Protein 5J6O (pdb70)

InterPro domains:
  IPR006162 Phosphopantetheine attachment site [PS00012] (38-53)
  IPR006162 Phosphopantetheine attachment site [PS00012] (125-140)
  IPR006162 Phosphopantetheine attachment site [PS00012] (1226-1241)
  IPR009081 Phosphopantetheine binding ACP domain [PF00550] (15-79)
  IPR009081 Phosphopantetheine binding ACP domain [PF00550] (101-166)
  IPR009081 Phosphopantetheine binding ACP domain [PF00550] (1203-1267)
  IPR009081 Phosphopantetheine binding ACP domain [PS50075] (9-83)
  IPR009081 Phosphopantetheine binding ACP domain [PS50075] (93-170)
  IPR009081 Phosphopantetheine binding ACP domain [PS50075] (1193-1271)
  IPR013217 Methyltransferase type 12 [PF08242] (966-1069)
  IPR013968 Polyketide synthase-like, ketoreductase domain [PF08659] (2461-2639)
  IPR014030 Beta-ketoacyl synthase-like, N-terminal domain [PF00109] (193-426)
  IPR014030 Beta-ketoacyl synthase-like, N-terminal domain [PF00109] (1324-1562)
  IPR014031 Beta-ketoacyl synthase, C-terminal domain [PF02801] (434-551)
  IPR014031 Beta-ketoacyl synthase, C-terminal domain [PF02801] (1570-1688)
  IPR016039 Thiolase-like [G3DSA:3.40.47.10] (194-775)
  IPR016039 Thiolase-like [G3DSA:3.40.47.10] (1325-1907)
  IPR016039 Thiolase-like [SSF53901] (191-543)
  IPR016039 Thiolase-like [SSF53901] (1321-1680)
  IPR018201 Beta-ketoacyl synthase, active site [PS00606] (339-355)

Solvent-accessible surface area: 13434 Å² total; per-residue (Å²): 93,16,31,1,1,56,108,80,37,47,85,227,105,44,62,58,3,0,2,43,0,67,24,160,34,39,2,0,55,25,8,44,2,125,59,93,39,8,4,1,9,1,1,4,0,0,1,2,30,1,0,8,93,91,38,61,65,169,114,129,176,70,67,95,7,16,32,0,50,93,0,77,29,57,129,65,4,67,10,41,139,90,91,27,99,0,14,3,2,10,83,126,54,176,122,42,43,15,31,8,69,0,20,8,76,48,128,75,67,101,109,95,99,45,34,17,0,70,8,37,2,41,60,35,88,130,79,156,82,97,110,26,87,24,96,69,18,66,114,102,0,79,125,105,89,39,59,34,112,99,13,7,110,104,7,54,88,39,89,8,52,28,23,68,0,0,92,1,6,41,104,0,46,22,5,99,56,24,20,1,0,68,1,70,39,14,159,76,9,78,58,35,38,129,103,5,39,1,0,0,0,0,1,10,0,0,13,4,0,4,23,35,75,128,176,18,37,34,29,74,27,0,71,41,0,30,10,23,111,70,0,31,52,0,38,28,0,21,1,58,86,7,147,27,114,74,70,32,130,119,57,9,41,8,19,0,1,3,1,22,92,122,0,16,4,0,1,100,2,96,3,2,12,11,94,25,37,148

B-factor: mean 145.64, std 39.0, range [63.01, 285.49]

Organism: Brevibacillus brevis (strain 47 / JCM 6285 / NBRC 100599) (NCBI:txid358681)

Foldseek 3Di:
DFQAFDAWDDDPVWGKTKDKDQQPDQQQPFWADPNFRWHAPLSVVQCVVVSVVVVDDDDDDDAAKKKWFKKFFDDIDTHDNDIFMKMKTWDADPVGKIKIWIWGADPVGRVDIGTGMITIMHTDHDDDQDFDDPVVQVVQQVPDKDALVRLQVVVVVLPTGGHQQLSFWGIWTHGVQKIKTFGHGGPVCPPVQVSGQARCSQVVNLVSRQVVPPQDKGWGIFGMKIFAGRPRQWGMKMKGAAPPPDDDPAWGFIKMFIAHPRGGTGMITGGTIIGHDD

Radius of gyration: 18.25 Å; Cα contacts (8 Å, |Δi|>4): 638; chains: 1; bounding box: 42×48×56 Å

Sequence (278 aa):
IHPMLHQNTSTFSEQRFSSTFTGEEFFLADHVVKGQRVLPGVAYLEMARSAMEHAVGEDVHGNTSMKLQNVIWARPIVVGDQPVRVHTGLVLEEDGEVSYQIYSEAEGSDAEIVVHSQGNAVLTPRSELHMLDLPVLQEQCSEQVISSEEFYEFFSAIQIDYGSGHKGIDKVYVGPGQVLAKLILPLSVTGSVDQFVLHPSLMDSALQASVELTKPVMPFALEEMEIIRPCTSEMWAYVRYSDGSQAGNKVEKYDIDLCDDIGTICVRMKGFTSRVLE

Secondary structure (DSSP, 8-state):
-BTTB-EE---SS-EEEEEEE-S-SSTTTSEEETTEEB--TTHHHHHHHHHHHHTS---SS----EEEEEEEE----B--SS-EEEEEEEEE-TTS-EEEEEEEE-SS-TT-EEEEEEEEEEE-------B--HHHHHHHS-SEEE-HHHHHHHHHHHSEEE-GGG--EEEEEEETTEEEEEE---GGGSSTTTT-SB-HHHHHHHHHHHGGG---EEEEEEEEEEE-S-BTS--EEEEEE-TT----SS-EEEEEEEE-SS-BEEEEEESEEEEE--

Nearest PDB structures (foldseek):
  5j6o-assembly1_A-2  TM=1.004E+00  e=8.095E-56  Brevibacillus brevis NBRC 100599
  7zmf-assembly1_A  TM=9.431E-01  e=2.428E-30  Brevibacillus brevis NBRC 100599
  7zsk-assembly1_C  TM=9.457E-01  e=2.554E-29  Brevibacillus brevis NBRC 100599
  3kg6-assembly4_B  TM=9.037E-01  e=1.634E-23  Lyngbya majuscula
  5tz5-assembly1_A  TM=8.866E-01  e=1.629E-22  Moorena producens 3L

Structure (mmCIF, N/CA/C/O backbone):
data_5J6O
#
_entry.id   5J6O
#
_cell.length_a   63.500
_cell.length_b   63.500
_cell.length_c   145.220
_cell.angle_alpha   90.00
_cell.angle_beta   90.00
_cell.angle_gamma   90.00
#
_symmetry.space_group_name_H-M   'P 41 2 2'
#
loop_
_entity.id
_entity.type
_entity.pdbx_description
1 polymer 'Putative polyketide synthase'
2 non-polymer 'MAGNESIUM ION'
3 water water
#
loop_
_atom_site.group_PDB
_atom_site.id
_atom_site.type_symbol
_atom_site.label_atom_id
_atom_site.label_alt_id
_atom_site.label_comp_id
_atom_site.label_asym_id
_atom_site.label_entity_id
_atom_site.label_seq_id
_atom_site.pdbx_PDB_ins_code
_atom_site.Cartn_x
_atom_site.Cartn_y
_atom_site.Cartn_z
_atom_site.occupancy
_atom_site.B_iso_or_equiv
_atom_site.auth_seq_id
_atom_site.auth_comp_id
_atom_site.auth_asym_id
_atom_site.auth_atom_id
_atom_site.pdbx_PDB_model_num
ATOM 1 N N . ILE A 1 11 ? 9.745 33.799 42.497 1.00 97.10 1930 ILE A N 1
ATOM 2 C CA . ILE A 1 11 ? 10.713 33.142 43.369 1.00 101.58 1930 ILE A CA 1
ATOM 3 C C . ILE A 1 11 ? 10.503 33.658 44.781 1.00 90.94 1930 ILE A C 1
ATOM 4 O O . ILE A 1 11 ? 10.457 32.897 45.752 1.00 91.34 1930 ILE A O 1
ATOM 19 N N . HIS A 1 12 ? 10.374 34.976 44.862 1.00 85.97 1931 HIS A N 1
ATOM 20 C CA . HIS A 1 12 ? 10.362 35.699 46.121 1.00 84.49 1931 HIS A CA 1
ATOM 21 C C . HIS A 1 12 ? 9.712 37.050 45.868 1.00 95.98 1931 HIS A C 1
ATOM 22 O O . HIS A 1 12 ? 9.941 37.650 44.811 1.00 90.64 1931 HIS A O 1
ATOM 36 N N . PRO A 1 13 ? 8.893 37.549 46.802 1.00 99.79 1932 PRO A N 1
ATOM 37 C CA . PRO A 1 13 ? 8.097 38.758 46.517 1.00 100.98 1932 PRO A CA 1
ATOM 38 C C . PRO A 1 13 ? 8.909 39.964 46.043 1.00 103.07 1932 PRO A C 1
ATOM 39 O O . PRO A 1 13 ? 8.318 40.904 45.495 1.00 109.71 1932 PRO A O 1
ATOM 50 N N . MET A 1 14 ? 10.230 39.964 46.224 1.00 95.91 1933 MET A N 1
ATOM 51 C CA . MET A 1 14 ? 11.108 41.028 45.741 1.00 116.51 1933 MET A CA 1
ATOM 52 C C . MET A 1 14 ? 12.150 40.472 44.777 1.00 110.40 1933 MET A C 1
ATOM 53 O O . MET A 1 14 ? 13.012 41.221 44.294 1.00 112.88 1933 MET A O 1
ATOM 67 N N . LEU A 1 15 ? 12.105 39.167 44.521 1.00 97.28 1934 LEU A N 1
ATOM 68 C CA . LEU A 1 15 ? 13.051 38.482 43.645 1.00 106.84 1934 LEU A CA 1
ATOM 69 C C . LEU A 1 15 ? 12.191 37.531 42.824 1.00 102.61 1934 LEU A C 1
ATOM 70 O O . LEU A 1 15 ? 11.824 36.453 43.298 1.00 92.48 1934 LEU A O 1
ATOM 86 N N . HIS A 1 16 ? 11.854 37.954 41.608 1.00 105.44 1935 HIS A N 1
ATOM 87 C CA . HIS A 1 16 ? 10.796 37.341 40.818 1.00 107.62 1935 HIS A CA 1
ATOM 88 C C . HIS A 1 16 ? 11.298 36.196 39.951 1.00 105.97 1935 HIS A C 1
ATOM 89 O O . HIS A 1 16 ? 10.710 35.112 39.979 1.00 101.41 1935 HIS A O 1
ATOM 103 N N . GLN A 1 17 ? 12.373 36.404 39.188 1.00 112.44 1936 GLN A N 1
ATOM 104 C CA . GLN A 1 17 ? 12.963 35.330 38.402 1.00 105.20 1936 GLN A CA 1
ATOM 105 C C . GLN A 1 17 ? 14.477 35.485 38.270 1.00 91.07 1936 GLN A C 1
ATOM 106 O O . GLN A 1 17 ? 15.076 36.504 38.634 1.00 87.85 1936 GLN A O 1
ATOM 120 N N . ASN A 1 18 ? 15.076 34.435 37.710 1.00 80.67 1937 ASN A N 1
ATOM 121 C CA . ASN A 1 18 ? 16.520 34.272 37.593 1.00 70.31 1937 ASN A CA 1
ATOM 122 C C . ASN A 1 18 ? 16.922 34.498 36.136 1.00 97.88 1937 ASN A C 1
ATOM 123 O O . ASN A 1 18 ? 16.518 33.741 35.245 1.00 106.86 1937 ASN A O 1
ATOM 134 N N . THR A 1 19 ? 17.706 35.543 35.889 1.00 91.83 1938 THR A N 1
ATOM 135 C CA . THR A 1 19 ? 18.057 35.933 34.528 1.00 81.40 1938 THR A CA 1
ATOM 136 C C . THR A 1 19 ? 19.571 35.913 34.382 1.00 80.38 1938 THR A C 1
ATOM 137 O O . THR A 1 19 ? 20.197 36.912 34.012 1.00 75.37 1938 THR A O 1
ATOM 148 N N . SER A 1 20 ? 20.145 34.758 34.678 1.00 74.43 1939 SER A N 1
ATOM 149 C CA . SER A 1 20 ? 21.579 34.560 34.782 1.00 82.12 1939 SER A CA 1
ATOM 150 C C . SER A 1 20 ? 22.126 34.061 33.456 1.00 77.60 1939 SER A C 1
ATOM 151 O O . SER A 1 20 ? 21.536 33.189 32.815 1.00 86.98 1939 SER A O 1
ATOM 159 N N . THR A 1 21 ? 23.262 34.617 33.066 1.00 75.71 1940 THR A N 1
ATOM 160 C CA . THR A 1 21 ? 23.979 34.267 31.853 1.00 78.98 1940 THR A CA 1
ATOM 161 C C . THR A 1 21 ? 25.426 33.962 32.219 1.00 70.89 1940 THR A C 1
ATOM 162 O O . THR A 1 21 ? 25.794 33.984 33.390 1.00 91.28 1940 THR A O 1
ATOM 173 N N . PHE A 1 22 ? 26.261 33.674 31.212 1.00 90.82 1941 PHE A N 1
ATOM 174 C CA . PHE A 1 22 ? 27.659 33.338 31.485 1.00 95.99 1941 PHE A CA 1
ATOM 175 C C . PHE A 1 22 ? 28.444 34.527 32.020 1.00 94.41 1941 PHE A C 1
ATOM 176 O O . PHE A 1 22 ? 29.503 34.341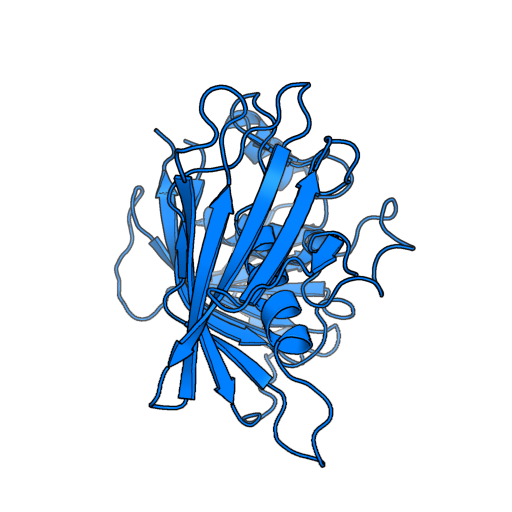 32.636 1.00 117.30 1941 PHE A O 1
ATOM 193 N N . SER A 1 23 ? 27.961 35.741 31.780 1.00 85.00 1942 SER A N 1
ATOM 194 C CA . SER A 1 23 ? 28.643 36.935 32.249 1.00 118.85 1942 SER A CA 1
ATOM 195 C C . SER A 1 23 ? 28.269 37.281 33.677 1.00 120.38 1942 SER A C 1
ATOM 196 O O . SER A 1 23 ? 29.070 37.900 34.388 1.00 119.86 1942 SER A O 1
ATOM 204 N N . GLU A 1 24 ? 27.074 36.897 34.122 1.00 113.55 1943 GLU A N 1
ATOM 205 C CA . GLU A 1 24 ? 26.620 37.343 35.427 1.00 108.04 1943 GLU A CA 1
ATOM 206 C C . GLU A 1 24 ? 25.582 36.401 36.017 1.00 94.53 1943 GLU A C 1
ATOM 207 O O . GLU A 1 24 ? 24.740 35.855 35.299 1.00 90.33 1943 GLU A O 1
ATOM 219 N N . GLN A 1 25 ? 25.667 36.226 37.335 1.00 100.62 1944 GLN A N 1
ATOM 220 C CA . GLN A 1 25 ? 24.568 35.708 38.139 1.00 88.79 1944 GLN A CA 1
ATOM 221 C C . GLN A 1 25 ? 23.562 36.827 38.381 1.00 77.01 1944 GLN A C 1
ATOM 222 O O . GLN A 1 25 ? 23.902 37.842 38.995 1.00 72.54 1944 GLN A O 1
ATOM 236 N N . ARG A 1 26 ? 22.328 36.643 37.908 1.00 78.90 1945 ARG A N 1
ATOM 237 C CA . ARG A 1 26 ? 21.307 37.691 37.944 1.00 66.63 1945 ARG A CA 1
ATOM 238 C C . ARG A 1 26 ? 19.964 37.193 38.435 1.00 71.98 1945 ARG A C 1
ATOM 239 O O . ARG A 1 26 ? 19.577 36.043 38.231 1.00 79.01 1945 ARG A O 1
ATOM 260 N N . PHE A 1 27 ? 19.264 38.113 39.084 1.00 84.25 1946 PHE A N 1
ATOM 261 C CA . PHE A 1 27 ? 17.892 37.936 39.535 1.00 86.66 1946 PHE A CA 1
ATOM 262 C C . PHE A 1 27 ? 17.151 39.219 39.187 1.00 86.13 1946 PHE A C 1
ATOM 263 O O . PHE A 1 27 ? 17.463 40.287 39.721 1.00 93.10 1946 PHE A O 1
ATOM 280 N N . SER A 1 28 ? 16.190 39.125 38.285 1.00 87.86 1947 SER A N 1
ATOM 281 C CA . SER A 1 28 ? 15.448 40.286 37.830 1.00 76.23 1947 SER A CA 1
ATOM 282 C C . SER A 1 28 ? 14.101 40.336 38.531 1.00 80.90 1947 SER A C 1
ATOM 283 O O . SER A 1 28 ? 13.510 39.302 38.840 1.00 79.99 1947 SER A O 1
ATOM 291 N N . SER A 1 29 ? 13.629 41.549 38.795 1.00 111.90 1948 SER A N 1
ATOM 292 C CA . SER A 1 29 ? 12.362 41.750 39.482 1.00 109.16 1948 SER A CA 1
ATOM 293 C C . SER A 1 29 ? 11.680 42.960 38.882 1.00 101.84 1948 SER A C 1
ATOM 294 O O . SER A 1 29 ? 12.339 43.928 38.500 1.00 95.25 1948 SER A O 1
ATOM 302 N N . THR A 1 30 ? 10.360 42.897 38.810 1.00 114.80 1949 THR A N 1
ATOM 303 C CA . THR A 1 30 ? 9.565 43.966 38.235 1.00 113.85 1949 THR A CA 1
ATOM 304 C C . THR A 1 30 ? 8.551 44.387 39.281 1.00 107.54 1949 THR A C 1
ATOM 305 O O . THR A 1 30 ? 7.792 43.548 39.776 1.00 113.14 1949 THR A O 1
ATOM 316 N N . PHE A 1 31 ? 8.543 45.667 39.637 1.00 114.25 1950 PHE A N 1
ATOM 317 C CA . PHE A 1 31 ? 7.614 46.162 40.647 1.00 124.08 1950 PHE A CA 1
ATOM 318 C C . PHE A 1 31 ? 6.670 47.157 39.997 1.00 136.03 1950 PHE A C 1
ATOM 319 O O . PHE A 1 31 ? 7.060 48.290 39.692 1.00 130.94 1950 PHE A O 1
ATOM 336 N N . THR A 1 32 ? 5.427 46.728 39.793 1.00 156.23 1951 THR A N 1
ATOM 337 C CA . THR A 1 32 ? 4.415 47.604 39.216 1.00 147.49 1951 THR A CA 1
ATOM 338 C C . THR A 1 32 ? 4.070 48.738 40.167 1.00 127.42 1951 THR A C 1
ATOM 339 O O . THR A 1 32 ? 4.028 49.910 39.773 1.00 128.47 1951 THR A O 1
ATOM 350 N N . GLY A 1 33 ? 3.823 48.401 41.427 1.00 149.97 1952 GLY A N 1
ATOM 351 C CA . GLY A 1 33 ? 3.350 49.345 42.413 1.00 147.19 1952 GLY A CA 1
ATOM 352 C C . GLY A 1 33 ? 2.255 48.714 43.245 1.00 140.49 1952 GLY A C 1
ATOM 353 O O . GLY A 1 33 ? 1.851 49.275 44.266 1.00 125.38 1952 GLY A O 1
ATOM 357 N N . GLU A 1 34 ? 1.773 47.533 42.836 1.00 149.33 1953 GLU A N 1
ATOM 358 C CA . GLU A 1 34 ? 0.721 46.886 43.606 1.00 157.61 1953 GLU A CA 1
ATOM 359 C C . GLU A 1 34 ? 1.244 46.268 44.890 1.00 144.96 1953 GLU A C 1
ATOM 360 O O . GLU A 1 34 ? 0.442 45.969 45.779 1.00 125.05 1953 GLU A O 1
ATOM 372 N N . GLU A 1 35 ? 2.552 46.046 44.992 1.00 158.08 1954 GLU A N 1
ATOM 373 C CA . GLU A 1 35 ? 3.122 45.390 46.160 1.00 151.06 1954 GLU A CA 1
ATOM 374 C C . GLU A 1 35 ? 2.811 46.193 47.427 1.00 132.30 1954 GLU A C 1
ATOM 375 O O . GLU A 1 35 ? 2.646 47.418 47.374 1.00 133.07 1954 GLU A O 1
ATOM 387 N N . PHE A 1 36 ? 2.735 45.510 48.591 1.00 117.76 1955 PHE A N 1
ATOM 388 C CA . PHE A 1 36 ? 2.463 46.282 49.809 1.00 109.26 1955 PHE A CA 1
ATOM 389 C C . PHE A 1 36 ? 3.617 47.209 50.163 1.00 112.12 1955 PHE A C 1
ATOM 390 O O . PHE A 1 36 ? 3.395 48.367 50.530 1.00 116.16 1955 PHE A O 1
ATOM 407 N N . PHE A 1 37 ? 4.847 46.695 50.147 1.00 116.20 1956 PHE A N 1
ATOM 408 C CA . PHE A 1 37 ? 6.000 47.538 50.436 1.00 111.08 1956 PHE A CA 1
ATOM 409 C C . PHE A 1 37 ? 6.118 48.671 49.435 1.00 122.58 1956 PHE A C 1
ATOM 410 O O . PHE A 1 37 ? 6.795 49.666 49.717 1.00 133.03 1956 PHE A O 1
ATOM 427 N N . LEU A 1 38 ? 5.449 48.553 48.285 1.00 138.40 1957 LEU A N 1
ATOM 428 C CA . LEU A 1 38 ? 5.297 49.659 47.351 1.00 151.02 1957 LEU A CA 1
ATOM 429 C C . LEU A 1 38 ? 3.841 50.097 47.238 1.00 146.82 1957 LEU A C 1
ATOM 430 O O . LEU A 1 38 ? 3.249 50.057 46.158 1.00 145.57 1957 LEU A O 1
ATOM 446 N N . ALA A 1 39 ? 3.261 50.500 48.364 1.00 156.14 1958 ALA A N 1
ATOM 447 C CA . ALA A 1 39 ? 1.930 51.101 48.408 1.00 155.76 1958 ALA A CA 1
ATOM 448 C C . ALA A 1 39 ? 1.620 51.629 49.807 1.00 156.91 1958 ALA A C 1
ATOM 449 O O . ALA A 1 39 ? 0.512 52.109 50.075 1.00 163.20 1958 ALA A O 1
ATOM 456 N N . ASP A 1 40 ? 2.605 51.560 50.703 1.00 147.46 1959 ASP A N 1
ATOM 457 C CA . ASP A 1 40 ? 2.413 51.923 52.099 1.00 126.97 1959 ASP A CA 1
ATOM 458 C C . ASP A 1 40 ? 3.674 52.570 52.668 1.00 128.05 1959 ASP A C 1
ATOM 459 O O . ASP A 1 40 ? 3.852 52.601 53.892 1.00 132.28 1959 ASP A O 1
ATOM 468 N N . HIS A 1 41 ? 4.564 53.067 51.795 1.00 128.21 1960 HIS A N 1
ATOM 469 C CA . HIS A 1 41 ? 5.830 53.689 52.165 1.00 129.98 1960 HIS A CA 1
ATOM 470 C C . HIS A 1 41 ? 6.102 54.846 51.196 1.00 131.09 1960 HIS A C 1
ATOM 471 O O . HIS A 1 41 ? 6.957 54.782 50.318 1.00 138.78 1960 HIS A O 1
ATOM 485 N N . VAL A 1 42 ? 5.336 55.939 51.368 1.00 141.92 1961 VAL A N 1
ATOM 486 C CA . VAL A 1 42 ? 5.390 57.107 50.492 1.00 136.64 1961 VAL A CA 1
ATOM 487 C C . VAL A 1 42 ? 6.458 58.058 51.009 1.00 134.59 1961 VAL A C 1
ATOM 488 O O . VAL A 1 42 ? 6.549 58.317 52.214 1.00 145.66 1961 VAL A O 1
ATOM 501 N N . VAL A 1 43 ? 7.265 58.589 50.094 1.00 127.25 1962 VAL A N 1
ATOM 502 C CA . VAL A 1 43 ? 8.401 59.444 50.423 1.00 149.30 1962 VAL A CA 1
ATOM 503 C C . VAL A 1 43 ? 8.384 60.640 49.484 1.00 142.70 1962 VAL A C 1
ATOM 504 O O . VAL A 1 43 ? 8.425 60.475 48.258 1.00 150.54 1962 VAL A O 1
ATOM 517 N N . LYS A 1 44 ? 8.332 61.841 50.061 1.00 147.05 1963 LYS A N 1
ATOM 518 C CA . LYS A 1 44 ? 8.402 63.091 49.305 1.00 153.01 1963 LYS A CA 1
ATOM 519 C C . LYS A 1 44 ? 7.341 63.117 48.208 1.00 145.59 1963 LYS A C 1
ATOM 520 O O . LYS A 1 44 ? 7.526 63.743 47.159 1.00 151.01 1963 LYS A O 1
ATOM 539 N N . GLY A 1 45 ? 6.233 62.412 48.436 1.00 151.36 1964 GLY A N 1
ATOM 540 C CA . GLY A 1 45 ? 5.163 62.343 47.462 1.00 145.79 1964 GLY A CA 1
ATOM 541 C C . GLY A 1 45 ? 5.370 61.254 46.430 1.00 146.57 1964 GLY A C 1
ATOM 542 O O . GLY A 1 45 ? 4.400 60.698 45.905 1.00 147.00 1964 GLY A O 1
ATOM 546 N N . GLN A 1 46 ? 6.624 60.941 46.123 1.00 148.44 1965 GLN A N 1
ATOM 547 C CA . GLN A 1 46 ? 6.919 59.913 45.139 1.00 152.17 1965 GLN A CA 1
ATOM 548 C C . GLN A 1 46 ? 6.827 58.519 45.742 1.00 146.79 1965 GLN A C 1
ATOM 549 O O . GLN A 1 46 ? 6.964 58.313 46.952 1.00 152.06 1965 GLN A O 1
ATOM 563 N N . ARG A 1 47 ? 6.607 57.553 44.858 1.00 149.59 1966 ARG A N 1
ATOM 564 C CA . ARG A 1 47 ? 6.451 56.158 45.236 1.00 148.32 1966 ARG A CA 1
ATOM 565 C C . ARG A 1 47 ? 7.834 55.504 45.293 1.00 147.87 1966 ARG A C 1
ATOM 566 O O . ARG A 1 47 ? 8.438 55.225 44.251 1.00 150.33 1966 ARG A O 1
ATOM 587 N N . VAL A 1 48 ? 8.331 55.235 46.506 1.00 145.61 1967 VAL A N 1
ATOM 588 C CA . VAL A 1 48 ? 9.720 54.832 46.723 1.00 134.52 1967 VAL A CA 1
ATOM 589 C C . VAL A 1 48 ? 9.776 53.501 47.462 1.00 130.25 1967 VAL A C 1
ATOM 590 O O . VAL A 1 48 ? 8.972 53.241 48.364 1.00 131.08 1967 VAL A O 1
ATOM 603 N N . LEU A 1 49 ? 10.760 52.675 47.092 1.00 112.46 1968 LEU A N 1
ATOM 604 C CA . LEU A 1 49 ? 11.053 51.394 47.715 1.00 107.84 1968 LEU A CA 1
ATOM 605 C C . LEU A 1 49 ? 11.969 51.606 48.923 1.00 110.62 1968 LEU A C 1
ATOM 606 O O . LEU A 1 49 ? 12.894 52.422 48.857 1.00 95.18 1968 LEU A O 1
ATOM 622 N N . PRO A 1 50 ? 11.741 50.880 50.025 1.00 106.63 1969 PRO A N 1
ATOM 623 C CA . PRO A 1 50 ? 12.513 51.117 51.252 1.00 95.70 1969 PRO A CA 1
ATOM 624 C C . PRO A 1 50 ? 13.892 50.470 51.239 1.00 98.26 1969 PRO A C 1
ATOM 625 O O . PRO A 1 50 ? 14.094 49.355 50.750 1.00 101.00 1969 PRO A O 1
ATOM 636 N N . GLY A 1 51 ? 14.852 51.184 51.828 1.00 102.96 1970 GLY A N 1
ATOM 637 C CA . GLY A 1 51 ? 16.231 50.730 51.914 1.00 96.55 1970 GLY A CA 1
ATOM 638 C C . GLY A 1 51 ? 16.348 49.334 52.481 1.00 83.42 1970 GLY A C 1
ATOM 639 O O . GLY A 1 51 ? 17.314 48.614 52.216 1.00 83.66 1970 GLY A O 1
ATOM 643 N N . VAL A 1 52 ? 15.359 48.954 53.282 1.00 81.94 1971 VAL A N 1
ATOM 644 C CA . VAL A 1 52 ? 15.383 47.636 53.888 1.00 99.70 1971 VAL A CA 1
ATOM 645 C C . VAL A 1 52 ? 15.068 46.569 52.861 1.00 79.59 1971 VAL A C 1
ATOM 646 O O . VAL A 1 52 ? 15.543 45.433 52.972 1.00 77.61 1971 VAL A O 1
ATOM 659 N N . ALA A 1 53 ? 14.256 46.905 51.861 1.00 77.00 1972 ALA A N 1
ATOM 660 C CA . ALA A 1 53 ? 13.901 45.924 50.843 1.00 90.66 1972 ALA A CA 1
ATOM 661 C C . ALA A 1 53 ? 15.131 45.478 50.061 1.00 82.06 1972 ALA A C 1
ATOM 662 O O . ALA A 1 53 ? 15.246 44.306 49.682 1.00 78.15 1972 ALA A O 1
ATOM 669 N N . TYR A 1 54 ? 16.065 46.405 49.821 1.00 82.52 1973 TYR A N 1
ATOM 670 C CA . TYR A 1 54 ? 17.323 46.071 49.159 1.00 78.55 1973 TYR A CA 1
ATOM 671 C C . TYR A 1 54 ? 18.095 44.985 49.892 1.00 81.54 1973 TYR A C 1
ATOM 672 O O . TYR A 1 54 ? 18.944 44.318 49.290 1.00 95.49 1973 TYR A O 1
ATOM 690 N N . LEU A 1 55 ? 17.861 44.819 51.187 1.00 80.25 1974 LEU A N 1
ATOM 691 C CA . LEU A 1 55 ? 18.647 43.846 51.929 1.00 86.86 1974 LEU A CA 1
ATOM 692 C C . LEU A 1 55 ? 18.097 42.445 51.743 1.00 77.94 1974 LEU A C 1
ATOM 693 O O . LEU A 1 55 ? 18.865 41.476 51.702 1.00 83.15 1974 LEU A O 1
ATOM 709 N N . GLU A 1 56 ? 16.774 42.331 51.609 1.00 76.80 1975 GLU A N 1
ATOM 710 C CA . GLU A 1 56 ? 16.138 41.028 51.477 1.00 85.60 1975 GLU A CA 1
ATOM 711 C C . GLU A 1 56 ? 16.293 40.478 50.059 1.00 88.09 1975 GLU A C 1
ATOM 712 O O . GLU A 1 56 ? 16.333 39.256 49.857 1.00 75.71 1975 GLU A O 1
ATOM 724 N N . MET A 1 57 ? 16.416 41.367 49.075 1.00 85.23 1976 MET A N 1
ATOM 725 C CA . MET A 1 57 ? 16.845 40.950 47.745 1.00 87.42 1976 MET A CA 1
ATOM 726 C C . MET A 1 57 ? 18.273 40.409 47.780 1.00 80.43 1976 MET A C 1
ATOM 727 O O . MET A 1 57 ? 18.533 39.274 47.364 1.00 79.72 1976 MET A O 1
ATOM 741 N N . ALA A 1 58 ? 19.215 41.201 48.301 1.00 77.28 1977 ALA A N 1
ATOM 742 C CA . ALA A 1 58 ? 20.583 40.706 48.439 1.00 84.78 1977 ALA A CA 1
ATOM 743 C C . ALA A 1 58 ? 20.625 39.410 49.244 1.00 81.50 1977 ALA A C 1
ATOM 744 O O . ALA A 1 58 ? 21.450 38.531 48.972 1.00 68.06 1977 ALA A O 1
ATOM 751 N N . ARG A 1 59 ? 19.728 39.260 50.218 1.00 82.26 1978 ARG A N 1
ATOM 752 C CA . ARG A 1 59 ? 19.697 38.033 51.004 1.00 78.10 1978 ARG A CA 1
ATOM 753 C C . ARG A 1 59 ? 19.204 36.867 50.149 1.00 81.59 1978 ARG A C 1
ATOM 754 O O . ARG A 1 59 ? 19.908 35.865 49.975 1.00 73.60 1978 ARG A O 1
ATOM 775 N N . SER A 1 60 ? 17.992 37.002 49.595 1.00 79.13 1979 SER A N 1
ATOM 776 C CA . SER A 1 60 ? 17.344 35.946 48.825 1.00 73.02 1979 SER A CA 1
ATOM 777 C C . SER A 1 60 ? 18.010 35.692 47.475 1.00 80.62 1979 SER A C 1
ATOM 778 O O . SER A 1 60 ? 17.835 34.606 46.908 1.00 98.54 1979 SER A O 1
ATOM 786 N N . ALA A 1 61 ? 18.768 36.659 46.951 1.00 77.26 1980 ALA A N 1
ATOM 787 C CA . ALA A 1 61 ? 19.664 36.383 45.834 1.00 63.01 1980 ALA A CA 1
ATOM 788 C C . ALA A 1 61 ? 20.682 35.334 46.247 1.00 74.85 1980 ALA A C 1
ATOM 789 O O . ALA A 1 61 ? 20.859 34.296 45.594 1.00 91.25 1980 ALA A O 1
ATOM 796 N N . MET A 1 62 ? 21.343 35.602 47.370 1.00 87.68 1981 MET A N 1
ATOM 797 C CA . MET A 1 62 ? 22.464 34.798 47.839 1.00 73.65 1981 MET A CA 1
ATOM 798 C C . MET A 1 62 ? 22.059 33.349 48.058 1.00 75.56 1981 MET A C 1
ATOM 799 O O . MET A 1 62 ? 22.716 32.428 47.562 1.00 80.72 1981 MET A O 1
ATOM 813 N N . GLU A 1 63 ? 20.985 33.124 48.813 1.00 77.53 1982 GLU A N 1
ATOM 814 C CA . GLU A 1 63 ? 20.505 31.771 49.063 1.00 101.73 1982 GLU A CA 1
ATOM 815 C C . GLU A 1 63 ? 20.300 31.011 47.761 1.00 83.94 1982 GLU A C 1
ATOM 816 O O . GLU A 1 63 ? 20.701 29.848 47.640 1.00 86.40 1982 GLU A O 1
ATOM 828 N N . HIS A 1 64 ? 19.708 31.666 46.758 1.00 91.48 1983 HIS A N 1
ATOM 829 C CA . HIS A 1 64 ? 19.443 30.992 45.495 1.00 97.92 1983 HIS A CA 1
ATOM 830 C C . HIS A 1 64 ? 20.672 30.894 44.608 1.00 88.02 1983 HIS A C 1
ATOM 831 O O . HIS A 1 64 ? 20.735 30.009 43.749 1.00 82.86 1983 HIS A O 1
ATOM 845 N N . ALA A 1 65 ? 21.633 31.791 44.772 1.00 77.72 1984 ALA A N 1
ATOM 846 C CA . ALA A 1 65 ? 22.897 31.687 44.066 1.00 78.75 1984 ALA A CA 1
ATOM 847 C C . ALA A 1 65 ? 23.786 30.582 44.630 1.00 87.24 1984 ALA A C 1
ATOM 848 O O . ALA A 1 65 ? 24.929 30.431 44.177 1.00 87.96 1984 ALA A O 1
ATOM 855 N N . VAL A 1 66 ? 23.271 29.797 45.582 1.00 92.17 1985 VAL A N 1
ATOM 856 C CA . VAL A 1 66 ? 23.971 28.659 46.169 1.00 90.31 1985 VAL A CA 1
ATOM 857 C C . VAL A 1 66 ? 23.029 27.457 46.097 1.00 100.37 1985 VAL A C 1
ATOM 858 O O . VAL A 1 66 ? 21.852 27.565 46.456 1.00 100.02 1985 VAL A O 1
ATOM 871 N N . GLY A 1 67 ? 23.540 26.320 45.621 1.00 116.21 1986 GLY A N 1
ATOM 872 C CA . GLY A 1 67 ? 22.698 25.182 45.248 1.00 169.52 1986 GLY A CA 1
ATOM 873 C C . GLY A 1 67 ? 22.537 24.089 46.292 1.00 193.03 1986 GLY A C 1
ATOM 874 O O . GLY A 1 67 ? 22.389 24.399 47.477 1.00 190.02 1986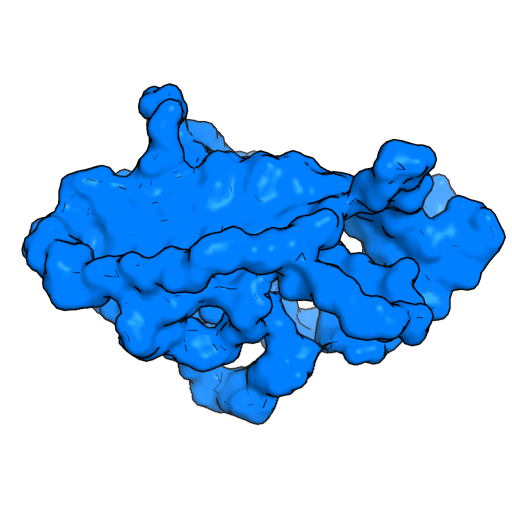 GLY A O 1
ATOM 878 N N . GLU A 1 68 ? 22.543 22.812 45.887 1.00 207.21 1987 GLU A N 1
ATOM 879 C CA . GLU A 1 68 ? 22.411 21.728 46.854 1.00 206.46 1987 GLU A CA 1
ATOM 880 C C . GLU A 1 68 ? 23.774 21.499 47.507 1.00 198.31 1987 GLU A C 1
ATOM 881 O O . GLU A 1 68 ? 24.791 21.387 46.813 1.00 189.93 1987 GLU A O 1
ATOM 893 N N . ASP A 1 69 ? 23.800 21.456 48.839 1.00 203.09 1988 ASP A N 1
ATOM 894 C CA . ASP A 1 69 ? 25.045 21.344 49.589 1.00 186.59 1988 ASP A CA 1
ATOM 895 C C . ASP A 1 69 ? 24.837 20.545 50.872 1.00 185.72 1988 ASP A C 1
ATOM 896 O O . ASP A 1 69 ? 23.772 20.605 51.491 1.00 189.80 1988 ASP A O 1
ATOM 905 N N . VAL A 1 70 ? 25.876 19.812 51.276 1.00 188.70 1989 VAL A N 1
ATOM 906 C CA . VAL A 1 70 ? 25.774 18.831 52.358 1.00 186.73 1989 VAL A CA 1
ATOM 907 C C . VAL A 1 70 ? 26.072 19.471 53.713 1.00 177.53 1989 VAL A C 1
ATOM 908 O O . VAL A 1 70 ? 27.224 19.796 54.023 1.00 182.58 1989 VAL A O 1
ATOM 921 N N . HIS A 1 71 ? 25.039 19.572 54.553 1.00 175.03 1990 HIS A N 1
ATOM 922 C CA . HIS A 1 71 ? 25.121 20.158 55.897 1.00 171.39 1990 HIS A CA 1
ATOM 923 C C . HIS A 1 71 ? 25.612 21.596 55.775 1.00 164.47 1990 HIS A C 1
ATOM 924 O O . HIS A 1 71 ? 25.004 22.384 55.029 1.00 163.73 1990 HIS A O 1
ATOM 938 N N . GLY A 1 72 ? 26.672 21.991 56.480 1.00 169.07 1991 GLY A N 1
ATOM 939 C CA . GLY A 1 72 ? 27.245 23.313 56.325 1.00 181.45 1991 GLY A CA 1
ATOM 940 C C . GLY A 1 72 ? 26.669 24.370 57.234 1.00 176.38 1991 GLY A C 1
ATOM 941 O O . GLY A 1 72 ? 25.743 24.154 58.017 1.00 177.45 1991 GLY A O 1
ATOM 945 N N . ASN A 1 73 ? 27.245 25.561 57.104 1.00 178.64 1992 ASN A N 1
ATOM 946 C CA . ASN A 1 73 ? 26.840 26.721 57.879 1.00 175.01 1992 ASN A CA 1
ATOM 947 C C . ASN A 1 73 ? 25.833 27.539 57.094 1.00 166.28 1992 ASN A C 1
ATOM 948 O O . ASN A 1 73 ? 25.998 27.759 55.891 1.00 168.60 1992 ASN A O 1
ATOM 959 N N . THR A 1 74 ? 24.780 27.967 57.778 1.00 172.57 1993 THR A N 1
ATOM 960 C CA . THR A 1 74 ? 23.883 28.984 57.250 1.00 171.80 1993 THR A CA 1
ATOM 961 C C . THR A 1 74 ? 23.735 30.065 58.303 1.00 158.75 1993 THR A C 1
ATOM 962 O O . THR A 1 74 ? 23.073 29.870 59.331 1.00 154.40 1993 THR A O 1
ATOM 973 N N . SER A 1 75 ? 24.384 31.188 58.040 1.00 137.61 1994 SER A N 1
ATOM 974 C CA . SER A 1 75 ? 24.092 32.432 58.731 1.00 101.00 1994 SER A CA 1
ATOM 975 C C . SER A 1 75 ? 24.706 33.498 57.843 1.00 104.59 1994 SER A C 1
ATOM 976 O O . SER A 1 75 ? 25.931 33.603 57.747 1.00 115.50 1994 SER A O 1
ATOM 984 N N . MET A 1 76 ? 23.858 34.241 57.157 1.00 95.70 1995 MET A N 1
ATOM 985 C CA . MET A 1 76 ? 24.307 35.126 56.106 1.00 84.80 1995 MET A CA 1
ATOM 986 C C . MET A 1 76 ? 24.582 36.497 56.695 1.00 84.35 1995 MET A C 1
ATOM 987 O O . MET A 1 76 ? 23.790 37.030 57.473 1.00 83.41 1995 MET A O 1
ATOM 1001 N N . LYS A 1 77 ? 25.718 37.054 56.317 1.00 79.15 1996 LYS A N 1
ATOM 1002 C CA . LYS A 1 77 ? 26.245 38.278 56.887 1.00 78.78 1996 LYS A CA 1
ATOM 1003 C C . LYS A 1 77 ? 26.443 39.255 55.737 1.00 83.57 1996 LYS A C 1
ATOM 1004 O O . LYS A 1 77 ? 27.221 38.979 54.817 1.00 94.23 1996 LYS A O 1
ATOM 1023 N N . LEU A 1 78 ? 25.712 40.370 55.762 1.00 74.36 1997 LEU A N 1
ATOM 1024 C CA . LEU A 1 78 ? 25.792 41.385 54.711 1.00 79.83 1997 LEU A CA 1
ATOM 1025 C C . LEU A 1 78 ? 26.630 42.550 55.215 1.00 76.48 1997 LEU A C 1
ATOM 1026 O O . LEU A 1 78 ? 26.228 43.267 56.135 1.00 87.13 1997 LEU A O 1
ATOM 1042 N N . GLN A 1 79 ? 27.770 42.749 54.585 1.00 76.30 1998 GLN A N 1
ATOM 1043 C CA . GLN A 1 79 ? 28.741 43.757 54.964 1.00 83.07 1998 GLN A CA 1
ATOM 1044 C C . GLN A 1 79 ? 28.882 44.869 53.936 1.00 93.77 1998 GLN A C 1
ATOM 1045 O O . GLN A 1 79 ? 28.774 44.657 52.722 1.00 111.32 1998 GLN A O 1
ATOM 1059 N N . ASN A 1 80 ? 29.162 46.055 54.466 1.00 92.90 1999 ASN A N 1
ATOM 1060 C CA . ASN A 1 80 ? 29.416 47.278 53.707 1.00 104.56 1999 ASN A CA 1
ATOM 1061 C C . ASN A 1 80 ? 28.368 47.504 52.623 1.00 96.37 1999 ASN A C 1
ATOM 1062 O O . ASN A 1 80 ? 28.665 47.600 51.432 1.00 85.66 1999 ASN A O 1
ATOM 1073 N N . VAL A 1 81 ? 27.130 47.619 53.079 1.00 93.89 2000 VAL A N 1
ATOM 1074 C CA . VAL A 1 81 ? 26.004 47.927 52.215 1.00 93.10 2000 VAL A CA 1
ATOM 1075 C C . VAL A 1 81 ? 25.893 49.439 52.091 1.00 96.99 2000 VAL A C 1
ATOM 1076 O O . VAL A 1 81 ? 26.111 50.178 53.058 1.00 85.47 2000 VAL A O 1
ATOM 1089 N N . ILE A 1 82 ? 25.539 49.910 50.895 1.00 107.04 2001 ILE A N 1
ATOM 1090 C CA . ILE A 1 82 ? 25.378 51.334 50.644 1.00 100.36 2001 ILE A CA 1
ATOM 1091 C C . ILE A 1 82 ? 24.153 51.533 49.759 1.00 99.54 2001 ILE A C 1
ATOM 1092 O O . ILE A 1 82 ? 23.686 50.608 49.091 1.00 102.61 2001 ILE A O 1
ATOM 1108 N N . TRP A 1 83 ? 23.607 52.748 49.800 1.00 83.89 2002 TRP A N 1
ATOM 1109 C CA . TRP A 1 83 ? 22.451 53.123 48.995 1.00 103.63 2002 TRP A CA 1
ATOM 1110 C C . TRP A 1 83 ? 22.793 54.385 48.225 1.00 111.53 2002 TRP A C 1
ATOM 1111 O O . TRP A 1 83 ? 23.240 55.372 48.820 1.00 122.93 2002 TRP A O 1
ATOM 1132 N N . ALA A 1 84 ? 22.558 54.365 46.916 1.00 103.07 2003 ALA A N 1
ATOM 1133 C CA . ALA A 1 84 ? 22.865 55.503 46.062 1.00 113.75 2003 ALA A CA 1
ATOM 1134 C C . ALA A 1 84 ? 21.627 56.253 45.598 1.00 115.81 2003 ALA A C 1
ATOM 1135 O O . ALA A 1 84 ? 21.535 57.467 45.789 1.00 102.02 2003 ALA A O 1
ATOM 1142 N N . ARG A 1 85 ? 20.678 55.563 44.967 1.00 119.80 2004 ARG A N 1
ATOM 1143 C CA . ARG A 1 85 ? 19.571 56.248 44.315 1.00 104.12 2004 ARG A CA 1
ATOM 1144 C C . ARG A 1 85 ? 18.274 55.483 44.529 1.00 99.11 2004 ARG A C 1
ATOM 1145 O O . ARG A 1 85 ? 18.167 54.326 44.102 1.00 105.41 2004 ARG A O 1
ATOM 1166 N N . PRO A 1 86 ? 17.273 56.077 45.179 1.00 117.60 2005 PRO A N 1
ATOM 1167 C CA . PRO A 1 86 ? 16.041 55.330 45.436 1.00 124.35 2005 PRO A CA 1
ATOM 1168 C C . PRO A 1 86 ? 15.336 55.021 44.130 1.00 103.55 2005 PRO A C 1
ATOM 1169 O O . PRO A 1 86 ? 15.498 55.721 43.128 1.00 106.35 2005 PRO A O 1
ATOM 1180 N N . ILE A 1 87 ? 14.548 53.960 44.153 1.00 113.11 2006 ILE A N 1
ATOM 1181 C CA . ILE A 1 87 ? 13.757 53.560 43.001 1.00 119.48 2006 ILE A CA 1
ATOM 1182 C C . ILE A 1 87 ? 12.402 54.251 43.110 1.00 127.07 2006 ILE A C 1
ATOM 1183 O O . ILE A 1 87 ? 11.695 54.099 44.113 1.00 123.34 2006 ILE A O 1
ATOM 1199 N N . VAL A 1 88 ? 12.054 55.041 42.095 1.00 133.85 2007 VAL A N 1
ATOM 1200 C CA . VAL A 1 88 ? 10.795 55.776 42.059 1.00 127.49 2007 VAL A CA 1
ATOM 1201 C C . VAL A 1 88 ? 9.888 55.058 41.074 1.00 121.18 2007 VAL A C 1
ATOM 1202 O O . VAL A 1 88 ? 10.319 54.717 39.966 1.00 127.03 2007 VAL A O 1
ATOM 1215 N N . VAL A 1 89 ? 8.645 54.812 41.477 1.00 117.38 2008 VAL A N 1
ATOM 1216 C CA . VAL A 1 89 ? 7.694 54.066 40.657 1.00 141.92 2008 VAL A CA 1
ATOM 1217 C C . VAL A 1 89 ? 6.548 55.006 40.310 1.00 147.76 2008 VAL A C 1
ATOM 1218 O O . VAL A 1 89 ? 5.687 55.282 41.153 1.00 132.91 2008 VAL A O 1
ATOM 1231 N N . GLY A 1 90 ? 6.526 55.485 39.069 1.00 160.82 2009 GLY A N 1
ATOM 1232 C CA . GLY A 1 90 ? 5.508 56.414 38.624 1.00 180.27 2009 GLY A CA 1
ATOM 1233 C C . GLY A 1 90 ? 4.710 55.860 37.460 1.00 189.35 2009 GLY A C 1
ATOM 1234 O O . GLY A 1 90 ? 5.078 56.067 36.301 1.00 185.53 2009 GLY A O 1
ATOM 1238 N N . ASP A 1 91 ? 3.639 55.122 37.769 1.00 196.14 2010 ASP A N 1
ATOM 1239 C CA . ASP A 1 91 ? 2.664 54.606 36.807 1.00 197.03 2010 ASP A CA 1
ATOM 1240 C C . ASP A 1 91 ? 3.314 53.827 35.667 1.00 190.81 2010 ASP A C 1
ATOM 1241 O O . ASP A 1 91 ? 2.669 53.555 34.649 1.00 197.06 2010 ASP A O 1
ATOM 1250 N N . GLN A 1 92 ? 4.574 53.433 35.844 1.00 192.19 2011 GLN A N 1
ATOM 1251 C CA . GLN A 1 92 ? 5.327 52.687 34.840 1.00 183.53 2011 GLN A CA 1
ATOM 1252 C C . GLN A 1 92 ? 5.995 51.521 35.541 1.00 172.29 2011 GLN A C 1
ATOM 1253 O O . GLN A 1 92 ? 6.792 51.740 36.480 1.00 169.26 2011 GLN A O 1
ATOM 1267 N N . PRO A 1 93 ? 5.730 50.276 35.146 1.00 161.31 2012 PRO A N 1
ATOM 1268 C CA . PRO A 1 93 ? 6.476 49.158 35.722 1.00 127.12 2012 PRO A CA 1
ATOM 1269 C C . PRO A 1 93 ? 7.973 49.401 35.609 1.00 142.68 2012 PRO A C 1
ATOM 1270 O O . PRO A 1 93 ? 8.462 49.902 34.595 1.00 150.21 2012 PRO A O 1
ATOM 1281 N N . VAL A 1 94 ? 8.700 49.062 36.670 1.00 139.64 2013 VAL A N 1
ATOM 1282 C CA . VAL A 1 94 ? 10.152 49.177 36.698 1.00 138.92 2013 VAL A CA 1
ATOM 1283 C C . VAL A 1 94 ? 10.731 47.785 36.888 1.00 129.84 2013 VAL A C 1
ATOM 1284 O O . VAL A 1 94 ? 10.217 47.000 37.694 1.00 114.42 2013 VAL A O 1
ATOM 1297 N N . ARG A 1 95 ? 11.782 47.473 36.138 1.00 134.26 2014 ARG A N 1
ATOM 1298 C CA . ARG A 1 95 ? 12.445 46.183 36.233 1.00 124.47 2014 ARG A CA 1
ATOM 1299 C C . ARG A 1 95 ? 13.787 46.382 36.919 1.00 122.81 2014 ARG A C 1
ATOM 1300 O O . ARG A 1 95 ? 14.604 47.193 36.463 1.00 124.13 2014 ARG A O 1
ATOM 1321 N N . VAL A 1 96 ? 14.012 45.652 38.012 1.00 122.88 2015 VAL A N 1
ATOM 1322 C CA . VAL A 1 96 ? 15.213 45.818 38.818 1.00 108.97 2015 VAL A CA 1
ATOM 1323 C C . VAL A 1 96 ? 16.010 44.526 38.783 1.00 97.32 2015 VAL A C 1
ATOM 1324 O O . VAL A 1 96 ? 15.448 43.426 38.844 1.00 82.65 2015 VAL A O 1
ATOM 1337 N N . HIS A 1 97 ? 17.326 44.673 38.674 1.00 98.90 2016 HIS A N 1
ATOM 1338 C CA . HIS A 1 97 ? 18.239 43.561 38.459 1.00 95.89 2016 HIS A CA 1
ATOM 1339 C C . HIS A 1 97 ? 19.184 43.460 39.643 1.00 89.94 2016 HIS A C 1
ATOM 1340 O O . HIS A 1 97 ? 19.777 44.462 40.057 1.00 90.43 2016 HIS A O 1
ATOM 1354 N N . THR A 1 98 ? 19.314 42.258 40.192 1.00 95.32 2017 THR A N 1
ATOM 1355 C CA . THR A 1 98 ? 20.199 42.007 41.322 1.00 105.40 2017 THR A CA 1
ATOM 1356 C C . THR A 1 98 ? 21.335 41.120 40.817 1.00 96.51 2017 THR A C 1
ATOM 1357 O O . THR A 1 98 ? 21.095 39.933 40.503 1.00 86.54 2017 THR A O 1
ATOM 1368 N N . GLY A 1 99 ? 22.521 41.665 40.756 1.00 80.22 2018 GLY A N 1
ATOM 1369 C CA . GLY A 1 99 ? 23.646 41.031 40.092 1.00 72.88 2018 GLY A CA 1
ATOM 1370 C C . GLY A 1 99 ? 24.692 40.631 41.100 1.00 73.16 2018 GLY A C 1
ATOM 1371 O O . GLY A 1 99 ? 25.055 41.416 41.982 1.00 90.91 2018 GLY A O 1
ATOM 1375 N N . LEU A 1 100 ? 25.168 39.390 40.982 1.00 84.23 2019 LEU A N 1
ATOM 1376 C CA . LEU A 1 100 ? 26.071 38.806 41.957 1.00 68.50 2019 LEU A CA 1
ATOM 1377 C C . LEU A 1 100 ? 27.384 38.397 41.304 1.00 74.63 2019 LEU A C 1
ATOM 1378 O O . LEU A 1 100 ? 27.428 38.010 40.130 1.00 75.42 2019 LEU A O 1
ATOM 1394 N N . VAL A 1 101 ? 28.453 38.499 42.085 1.00 72.38 2020 VAL A N 1
ATOM 1395 C CA . VAL A 1 101 ? 29.803 38.182 41.642 1.00 91.34 2020 VAL A CA 1
ATOM 1396 C C . VAL A 1 101 ? 30.515 37.486 42.790 1.00 79.22 2020 VAL A C 1
ATOM 1397 O O . VAL A 1 101 ? 30.590 38.026 43.896 1.00 84.37 2020 VAL A O 1
ATOM 1410 N N . LEU A 1 102 ? 31.047 36.301 42.528 1.00 90.56 2021 LEU A N 1
ATOM 1411 C CA . LEU A 1 102 ? 31.746 35.516 43.531 1.00 79.06 2021 LEU A CA 1
ATOM 1412 C C . LEU A 1 102 ? 33.234 35.840 43.498 1.00 88.20 2021 LEU A C 1
ATOM 1413 O O . LEU A 1 102 ? 33.876 35.759 42.447 1.00 103.79 2021 LEU A O 1
ATOM 1429 N N . GLU A 1 103 ? 33.777 36.202 44.653 1.00 112.39 2022 GLU A N 1
ATOM 1430 C CA . GLU A 1 103 ? 35.183 36.548 44.749 1.00 115.27 2022 GLU A CA 1
ATOM 1431 C C . GLU A 1 103 ? 36.002 35.271 44.880 1.00 127.68 2022 GLU A C 1
ATOM 1432 O O . GLU A 1 103 ? 35.549 34.277 45.456 1.00 129.80 2022 GLU A O 1
ATOM 1444 N N . GLU A 1 104 ? 37.210 35.291 44.318 1.00 143.20 2023 GLU A N 1
ATOM 1445 C CA . GLU A 1 104 ? 38.132 34.180 44.523 1.00 147.65 2023 GLU A CA 1
ATOM 1446 C C . GLU A 1 104 ? 38.299 33.837 45.998 1.00 142.27 2023 GLU A C 1
ATOM 1447 O O . GLU A 1 104 ? 38.360 32.656 46.358 1.00 140.74 2023 GLU A O 1
ATOM 1459 N N . ASP A 1 105 ? 38.389 34.843 46.870 1.00 136.99 2024 ASP A N 1
ATOM 1460 C CA . ASP A 1 105 ? 38.563 34.534 48.286 1.00 137.05 2024 ASP A CA 1
ATOM 1461 C C . ASP A 1 105 ? 37.363 33.784 48.843 1.00 140.77 2024 ASP A C 1
ATOM 1462 O O . ASP A 1 105 ? 37.513 32.951 49.743 1.00 149.41 2024 ASP A O 1
ATOM 1471 N N . GLY A 1 106 ? 36.173 34.057 48.325 1.00 139.93 2025 GLY A N 1
ATOM 1472 C CA . GLY A 1 106 ? 34.978 33.412 48.830 1.00 139.33 2025 GLY A CA 1
ATOM 1473 C C . GLY A 1 106 ? 33.844 34.384 49.047 1.00 122.75 2025 GLY A C 1
ATOM 1474 O O . GLY A 1 106 ? 32.674 33.988 48.974 1.00 112.12 2025 GLY A O 1
ATOM 1478 N N . GLU A 1 107 ? 34.156 35.648 49.323 1.00 118.78 2026 GLU A N 1
ATOM 1479 C CA . GLU A 1 107 ? 33.081 36.616 49.388 1.00 123.02 2026 GLU A CA 1
ATOM 1480 C C . GLU A 1 107 ? 32.315 36.719 48.085 1.00 111.12 2026 GLU A C 1
ATOM 1481 O O . GLU A 1 107 ? 32.735 36.252 47.027 1.00 104.96 2026 GLU A O 1
ATOM 1493 N N . VAL A 1 108 ? 31.174 37.381 48.206 1.00 83.58 2027 VAL A N 1
ATOM 1494 C CA . VAL A 1 108 ? 30.253 37.671 47.127 1.00 74.48 2027 VAL A CA 1
ATOM 1495 C C . VAL A 1 108 ? 29.930 39.146 47.238 1.00 83.78 2027 VAL A C 1
ATOM 1496 O O . VAL A 1 108 ? 29.432 39.600 48.277 1.00 89.58 2027 VAL A O 1
ATOM 1509 N N . SER A 1 109 ? 30.234 39.899 46.200 1.00 76.74 2028 SER A N 1
ATOM 1510 C CA . SER A 1 109 ? 29.819 41.286 46.144 1.00 88.11 2028 SER A CA 1
ATOM 1511 C C . SER A 1 109 ? 28.569 41.341 45.293 1.00 75.66 2028 SER A C 1
ATOM 1512 O O . SER A 1 109 ? 28.340 40.474 44.451 1.00 80.01 2028 SER A O 1
ATOM 1520 N N . TYR A 1 110 ? 27.726 42.326 45.550 1.00 74.05 2029 TYR A N 1
ATOM 1521 C CA . TYR A 1 110 ? 26.483 42.395 44.817 1.00 68.75 2029 TYR A CA 1
ATOM 1522 C C . TYR A 1 110 ? 26.192 43.835 44.455 1.00 77.21 2029 TYR A C 1
ATOM 1523 O O . TYR A 1 110 ? 26.768 44.779 45.005 1.00 77.43 2029 TYR A O 1
ATOM 1541 N N . GLN A 1 111 ? 25.265 43.979 43.519 1.00 88.66 2030 GLN A N 1
ATOM 1542 C CA . GLN A 1 111 ? 24.696 45.263 43.180 1.00 91.95 2030 GLN A CA 1
ATOM 1543 C C . GLN A 1 111 ? 23.225 45.062 42.917 1.00 91.36 2030 GLN A C 1
ATOM 1544 O O . GLN A 1 111 ? 22.797 43.988 42.487 1.00 92.33 2030 GLN A O 1
ATOM 1558 N N . ILE A 1 112 ? 22.470 46.127 43.104 1.00 75.20 2031 ILE A N 1
ATOM 1559 C CA . ILE A 1 112 ? 21.062 46.137 42.778 1.00 81.10 2031 ILE A CA 1
ATOM 1560 C C . ILE A 1 112 ? 20.866 47.378 41.920 1.00 99.74 2031 ILE A C 1
ATOM 1561 O O . ILE A 1 112 ? 20.746 48.489 42.440 1.00 99.05 2031 ILE A O 1
ATOM 1577 N N . TYR A 1 113 ? 20.839 47.198 40.609 1.00 110.18 2032 TYR A N 1
ATOM 1578 C CA . TYR A 1 113 ? 20.663 48.275 39.640 1.00 86.61 2032 TYR A CA 1
ATOM 1579 C C . TYR A 1 113 ? 19.314 48.142 38.944 1.00 96.45 2032 TYR A C 1
ATOM 1580 O O . TYR A 1 113 ? 18.513 47.251 39.238 1.00 94.00 2032 TYR A O 1
ATOM 1598 N N . SER A 1 114 ? 19.082 49.059 38.002 1.00 122.51 2033 SER A N 1
ATOM 1599 C CA . SER A 1 114 ? 18.036 48.908 37.005 1.00 129.64 2033 SER A CA 1
ATOM 1600 C C . SER A 1 114 ? 18.499 49.488 35.671 1.00 131.35 2033 SER A C 1
ATOM 1601 O O . SER A 1 114 ? 19.578 50.076 35.551 1.00 119.21 2033 SER A O 1
ATOM 1609 N N . GLU A 1 115 ? 17.646 49.318 34.664 1.00 156.37 2034 GLU A N 1
ATOM 1610 C CA . GLU A 1 115 ? 17.829 49.878 33.333 1.00 161.99 2034 GLU A CA 1
ATOM 1611 C C . GLU A 1 115 ? 16.641 50.786 33.042 1.00 179.53 2034 GLU A C 1
ATOM 1612 O O . GLU A 1 115 ? 15.488 50.373 33.209 1.00 191.11 2034 GLU A O 1
ATOM 1624 N N . ALA A 1 116 ? 16.915 52.019 32.620 1.00 188.74 2035 ALA A N 1
ATOM 1625 C CA . ALA A 1 116 ? 15.847 52.993 32.419 1.00 204.44 2035 ALA A CA 1
ATOM 1626 C C . ALA A 1 116 ? 15.042 52.682 31.160 1.00 210.03 2035 ALA A C 1
ATOM 1627 O O . ALA A 1 116 ? 15.557 52.119 30.191 1.00 202.30 2035 ALA A O 1
ATOM 1634 N N . GLU A 1 117 ? 13.758 53.066 31.179 1.00 227.85 2036 GLU A N 1
ATOM 1635 C CA . GLU A 1 117 ? 12.885 52.792 30.040 1.00 217.73 2036 GLU A CA 1
ATOM 1636 C C . GLU A 1 117 ? 13.161 53.711 28.855 1.00 211.73 2036 GLU A C 1
ATOM 1637 O O . GLU A 1 117 ? 12.736 53.396 27.739 1.00 203.53 2036 GLU A O 1
ATOM 1649 N N . GLY A 1 118 ? 13.857 54.828 29.065 1.00 209.74 2037 GLY A N 1
ATOM 1650 C CA . GLY A 1 118 ? 14.257 55.689 27.968 1.00 198.44 2037 GLY A CA 1
ATOM 1651 C C . GLY A 1 118 ? 15.552 55.291 27.281 1.00 192.62 2037 GLY A C 1
ATOM 1652 O O . GLY A 1 118 ? 15.686 55.454 26.064 1.00 180.44 2037 GLY A O 1
ATOM 1656 N N . SER A 1 119 ? 16.523 54.781 28.041 1.00 197.99 2038 SER A N 1
ATOM 1657 C CA . SER A 1 119 ? 17.798 54.323 27.480 1.00 205.84 2038 SER A CA 1
ATOM 1658 C C . SER A 1 119 ? 18.185 53.007 28.152 1.00 196.09 2038 SER A C 1
ATOM 1659 O O . SER A 1 119 ? 18.608 52.990 29.312 1.00 170.65 2038 SER A O 1
ATOM 1667 N N . ASP A 1 120 ? 18.039 51.911 27.406 1.00 207.67 2039 ASP A N 1
ATOM 1668 C CA . ASP A 1 120 ? 18.306 50.571 27.915 1.00 211.88 2039 ASP A CA 1
ATOM 1669 C C . ASP A 1 120 ? 19.790 50.243 27.974 1.00 205.13 2039 ASP A C 1
ATOM 1670 O O . ASP A 1 120 ? 20.177 49.302 28.678 1.00 201.91 2039 ASP A O 1
ATOM 1679 N N . ALA A 1 121 ? 20.623 50.979 27.244 1.00 198.93 2040 ALA A N 1
ATOM 1680 C CA . ALA A 1 121 ? 22.063 50.763 27.270 1.00 178.68 2040 ALA A CA 1
ATOM 1681 C C . ALA A 1 121 ? 22.737 51.396 28.483 1.00 171.85 2040 ALA A C 1
ATOM 1682 O O . ALA A 1 121 ? 23.972 51.419 28.548 1.00 156.41 2040 ALA A O 1
ATOM 1689 N N . GLU A 1 122 ? 21.958 51.900 29.438 1.00 184.37 2041 GLU A N 1
ATOM 1690 C CA . GLU A 1 122 ? 22.464 52.599 30.610 1.00 178.33 2041 GLU A CA 1
ATOM 1691 C C . GLU A 1 122 ? 22.044 51.857 31.871 1.00 169.54 2041 GLU A C 1
ATOM 1692 O O . GLU A 1 122 ? 20.884 51.450 31.994 1.00 168.62 2041 GLU A O 1
ATOM 1704 N N . ILE A 1 123 ? 22.983 51.682 32.802 1.00 168.97 2042 ILE A N 1
ATOM 1705 C CA . ILE A 1 123 ? 22.730 50.981 34.058 1.00 155.35 2042 ILE A CA 1
ATOM 1706 C C . ILE A 1 123 ? 22.866 51.982 35.197 1.00 127.21 2042 ILE A C 1
ATOM 1707 O O . ILE A 1 123 ? 23.815 52.777 35.219 1.00 129.30 2042 ILE A O 1
ATOM 1723 N N . VAL A 1 124 ? 21.928 51.946 36.142 1.00 135.75 2043 VAL A N 1
ATOM 1724 C CA . VAL A 1 124 ? 21.946 52.840 37.298 1.00 131.33 2043 VAL A CA 1
ATOM 1725 C C . VAL A 1 124 ? 21.935 51.990 38.558 1.00 121.84 2043 VAL A C 1
ATOM 1726 O O . VAL A 1 124 ? 21.107 51.079 38.693 1.00 125.11 2043 VAL A O 1
ATOM 1739 N N . VAL A 1 125 ? 22.823 52.313 39.491 1.00 124.44 2044 VAL A N 1
ATOM 1740 C CA . VAL A 1 125 ? 23.042 51.497 40.679 1.00 111.61 2044 VAL A CA 1
ATOM 1741 C C . VAL A 1 125 ? 22.282 52.123 41.840 1.00 107.85 2044 VAL A C 1
ATOM 1742 O O . VAL A 1 125 ? 22.484 53.300 42.171 1.00 104.23 2044 VAL A O 1
ATOM 1755 N N . HIS A 1 126 ? 21.407 51.328 42.452 1.00 116.20 2045 HIS A N 1
ATOM 1756 C CA . HIS A 1 126 ? 20.610 51.752 43.594 1.00 105.79 2045 HIS A CA 1
ATOM 1757 C C . HIS A 1 126 ? 21.165 51.280 44.934 1.00 113.96 2045 HIS A C 1
ATOM 1758 O O . HIS A 1 126 ? 20.882 51.913 45.959 1.00 110.52 2045 HIS A O 1
ATOM 1772 N N . SER A 1 127 ? 21.934 50.189 44.969 1.00 117.56 2046 SER A N 1
ATOM 1773 C CA . SER A 1 127 ? 22.466 49.696 46.232 1.00 93.51 2046 SER A CA 1
ATOM 1774 C C . SER A 1 127 ? 23.562 48.672 45.949 1.00 94.44 2046 SER A C 1
ATOM 1775 O O . SER A 1 127 ? 23.425 47.843 45.044 1.00 105.93 2046 SER A O 1
ATOM 1783 N N . GLN A 1 128 ? 24.648 48.744 46.721 1.00 102.35 2047 GLN A N 1
ATOM 1784 C CA . GLN A 1 128 ? 25.778 47.826 46.617 1.00 101.74 2047 GLN A CA 1
ATOM 1785 C C . GLN A 1 128 ? 26.066 47.173 47.957 1.00 98.35 2047 GLN A C 1
ATOM 1786 O O . GLN A 1 128 ? 25.501 47.535 48.990 1.00 85.35 2047 GLN A O 1
ATOM 1800 N N . GLY A 1 129 ? 26.980 46.212 47.927 1.00 89.68 2048 GLY A N 1
ATOM 1801 C CA . GLY A 1 129 ? 27.473 45.644 49.161 1.00 91.96 2048 GLY A CA 1
ATOM 1802 C C . GLY A 1 129 ? 28.208 44.340 48.934 1.00 94.26 2048 GLY A C 1
ATOM 1803 O O . GLY A 1 129 ? 28.519 43.948 47.806 1.00 84.66 2048 GLY A O 1
ATOM 1807 N N . ASN A 1 130 ? 28.486 43.689 50.053 1.00 91.16 2049 ASN A N 1
ATOM 1808 C CA . ASN A 1 130 ? 29.145 42.398 50.105 1.00 87.92 2049 ASN A CA 1
ATOM 1809 C C . ASN A 1 130 ? 28.253 41.465 50.899 1.00 84.94 2049 ASN A C 1
ATOM 1810 O O . ASN A 1 130 ? 27.449 41.904 51.723 1.00 78.40 2049 ASN A O 1
ATOM 1821 N N . ALA A 1 131 ? 28.395 40.176 50.635 1.00 88.68 2050 ALA A N 1
ATOM 1822 C CA . ALA A 1 131 ? 27.683 39.150 51.376 1.00 77.49 2050 ALA A CA 1
ATOM 1823 C C . ALA A 1 131 ? 28.662 38.019 51.620 1.00 87.71 2050 ALA A C 1
ATOM 1824 O O . ALA A 1 131 ? 29.392 37.627 50.705 1.00 100.51 2050 ALA A O 1
ATOM 1831 N N . VAL A 1 132 ? 28.696 37.516 52.847 1.00 91.75 2051 VAL A N 1
ATOM 1832 C CA . VAL A 1 132 ? 29.5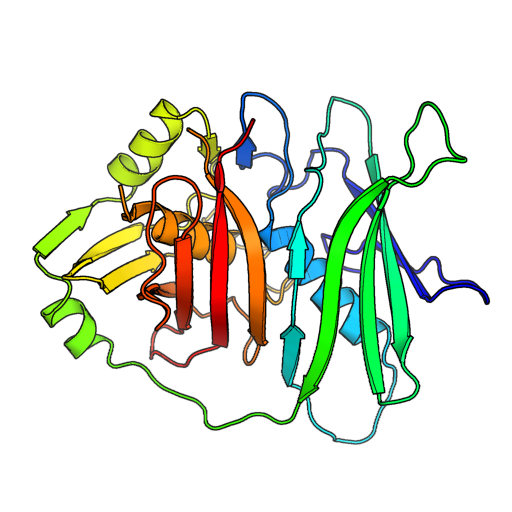33 36.371 53.168 1.00 91.67 2051 VAL A CA 1
ATOM 1833 C C . VAL A 1 132 ? 28.724 35.455 54.066 1.00 77.19 2051 VAL A C 1
ATOM 1834 O O . VAL A 1 132 ? 27.919 35.915 54.880 1.00 86.68 2051 VAL A O 1
ATOM 1847 N N . LEU A 1 133 ? 28.919 34.158 53.891 1.00 91.89 2052 LEU A N 1
ATOM 1848 C CA . LEU A 1 133 ? 28.281 33.164 54.731 1.00 92.63 2052 LEU A CA 1
ATOM 1849 C C . LEU A 1 133 ? 29.212 32.792 55.868 1.00 86.71 2052 LEU A C 1
ATOM 1850 O O . LEU A 1 133 ? 30.437 32.754 55.711 1.00 88.34 2052 LEU A O 1
ATOM 1866 N N . THR A 1 134 ? 28.612 32.560 57.026 1.00 102.84 2053 THR A N 1
ATOM 1867 C CA . THR A 1 134 ? 29.308 32.589 58.298 1.00 108.15 2053 THR A CA 1
ATOM 1868 C C . THR A 1 134 ? 28.633 31.591 59.226 1.00 99.36 2053 THR A C 1
ATOM 1869 O O . THR A 1 134 ? 27.409 31.434 59.171 1.00 119.30 2053 THR A O 1
ATOM 1880 N N . PRO A 1 135 ? 29.391 30.882 60.054 1.00 97.59 2054 PRO A N 1
ATOM 1881 C CA . PRO A 1 135 ? 28.756 30.032 61.060 1.00 100.77 2054 PRO A CA 1
ATOM 1882 C C . PRO A 1 135 ? 27.980 30.894 62.034 1.00 106.39 2054 PRO A C 1
ATOM 1883 O O . PRO A 1 135 ? 28.219 32.093 62.168 1.00 109.42 2054 PRO A O 1
ATOM 1894 N N . ARG A 1 136 ? 27.041 30.279 62.731 1.00 104.39 2055 ARG A N 1
ATOM 1895 C CA . ARG A 1 136 ? 26.318 31.011 63.754 1.00 105.30 2055 ARG A CA 1
ATOM 1896 C C . ARG A 1 136 ? 27.211 31.195 64.974 1.00 114.75 2055 ARG A C 1
ATOM 1897 O O . ARG A 1 136 ? 27.944 30.283 65.363 1.00 119.13 2055 ARG A O 1
ATOM 1918 N N . SER A 1 137 ? 27.174 32.396 65.548 1.00 115.72 2056 SER A N 1
ATOM 1919 C CA . SER A 1 137 ? 27.811 32.663 66.828 1.00 116.70 2056 SER A CA 1
ATOM 1920 C C . SER A 1 137 ? 26.798 32.283 67.912 1.00 123.73 2056 SER A C 1
ATOM 1921 O O . SER A 1 137 ? 25.807 31.600 67.638 1.00 127.04 2056 SER A O 1
ATOM 1929 N N . GLU A 1 138 ? 27.038 32.716 69.138 1.00 133.46 2057 GLU A N 1
ATOM 1930 C CA . GLU A 1 138 ? 26.121 32.389 70.212 1.00 144.39 2057 GLU A CA 1
ATOM 1931 C C . GLU A 1 138 ? 24.797 33.080 69.962 1.00 146.91 2057 GLU A C 1
ATOM 1932 O O . GLU A 1 138 ? 24.751 34.149 69.360 1.00 149.17 2057 GLU A O 1
ATOM 1944 N N . LEU A 1 139 ? 23.713 32.479 70.431 1.00 150.62 2058 LEU A N 1
ATOM 1945 C CA . LEU A 1 139 ? 22.411 33.080 70.242 1.00 160.81 2058 LEU A CA 1
ATOM 1946 C C . LEU A 1 139 ? 22.257 34.102 71.340 1.00 151.90 2058 LEU A C 1
ATOM 1947 O O . LEU A 1 139 ? 21.719 33.819 72.405 1.00 131.69 2058 LEU A O 1
ATOM 1963 N N . HIS A 1 140 ? 22.743 35.303 71.067 1.00 153.46 2059 HIS A N 1
ATOM 1964 C CA . HIS A 1 140 ? 22.676 36.361 72.049 1.00 143.79 2059 HIS A CA 1
ATOM 1965 C C . HIS A 1 140 ? 21.237 36.694 72.374 1.00 135.46 2059 HIS A C 1
ATOM 1966 O O . HIS A 1 140 ? 20.391 36.841 71.497 1.00 124.50 2059 HIS A O 1
ATOM 1980 N N . MET A 1 141 ? 20.991 36.815 73.666 1.00 143.97 2060 MET A N 1
ATOM 1981 C CA . MET A 1 141 ? 19.683 37.151 74.204 1.00 133.15 2060 MET A CA 1
ATOM 1982 C C . MET A 1 141 ? 19.750 38.462 74.965 1.00 136.89 2060 MET A C 1
ATOM 1983 O O . MET A 1 141 ? 20.606 38.640 75.837 1.00 140.43 2060 MET A O 1
ATOM 1997 N N . LEU A 1 142 ? 18.841 39.371 74.631 1.00 129.26 2061 LEU A N 1
ATOM 1998 C CA . LEU A 1 142 ? 18.760 40.652 75.310 1.00 137.94 2061 LEU A CA 1
ATOM 1999 C C . LEU A 1 142 ? 17.872 40.554 76.537 1.00 135.42 2061 LEU A C 1
ATOM 2000 O O . LEU A 1 142 ? 16.949 39.739 76.600 1.00 135.02 2061 LEU A O 1
ATOM 2016 N N . ASP A 1 143 ? 18.165 41.400 77.517 1.00 135.13 2062 ASP A N 1
ATOM 2017 C CA . ASP A 1 143 ? 17.379 41.494 78.745 1.00 155.71 2062 ASP A CA 1
ATOM 2018 C C . ASP A 1 143 ? 16.139 42.337 78.491 1.00 150.14 2062 ASP A C 1
ATOM 2019 O O . ASP A 1 143 ? 16.148 43.562 78.629 1.00 140.14 2062 ASP A O 1
ATOM 2028 N N . LEU A 1 144 ? 15.044 41.672 78.132 1.00 159.52 2063 LEU A N 1
ATOM 2029 C CA . LEU A 1 144 ? 13.803 42.402 77.888 1.00 159.53 2063 LEU A CA 1
ATOM 2030 C C . LEU A 1 144 ? 13.285 43.138 79.124 1.00 151.18 2063 LEU A C 1
ATOM 2031 O O . LEU A 1 144 ? 12.857 44.297 78.978 1.00 153.48 2063 LEU A O 1
ATOM 2047 N N . PRO A 1 145 ? 13.281 42.565 80.336 1.00 155.92 2064 PRO A N 1
ATOM 2048 C CA . PRO A 1 145 ? 12.796 43.360 81.479 1.00 145.51 2064 PRO A CA 1
ATOM 2049 C C . PRO A 1 145 ? 13.746 44.472 81.882 1.00 148.14 2064 PRO A C 1
ATOM 2050 O O . PRO A 1 145 ? 13.292 45.573 82.213 1.00 148.76 2064 PRO A O 1
ATOM 2061 N N . VAL A 1 146 ? 15.055 44.213 81.877 1.00 143.07 2065 VAL A N 1
ATOM 2062 C CA . VAL A 1 146 ? 16.029 45.225 82.281 1.00 143.13 2065 VAL A CA 1
ATOM 2063 C C . VAL A 1 146 ? 16.054 46.389 81.295 1.00 143.94 2065 VAL A C 1
ATOM 2064 O O . VAL A 1 146 ? 16.331 47.529 81.681 1.00 142.06 2065 VAL A O 1
ATOM 2077 N N . LEU A 1 147 ? 15.776 46.131 80.013 1.00 149.84 2066 LEU A N 1
ATOM 2078 C CA . LEU A 1 147 ? 15.879 47.178 78.996 1.00 149.80 2066 LEU A CA 1
ATOM 2079 C C . LEU A 1 147 ? 14.836 48.274 79.198 1.00 138.40 2066 LEU A C 1
ATOM 2080 O O . LEU A 1 147 ? 15.152 49.466 79.087 1.00 129.68 2066 LEU A O 1
ATOM 2096 N N . GLN A 1 148 ? 13.592 47.892 79.495 1.00 137.15 2067 GLN A N 1
ATOM 2097 C CA . GLN A 1 148 ? 12.551 48.881 79.746 1.00 142.54 2067 GLN A CA 1
ATOM 2098 C C . GLN A 1 148 ? 12.862 49.707 80.983 1.00 149.49 2067 GLN A C 1
ATOM 2099 O O . GLN A 1 148 ? 12.424 50.858 81.088 1.00 148.50 2067 GLN A O 1
ATOM 2113 N N . GLU A 1 149 ? 13.589 49.124 81.940 1.00 154.58 2068 GLU A N 1
ATOM 2114 C CA . GLU A 1 149 ? 13.973 49.855 83.142 1.00 157.13 2068 GLU A CA 1
ATOM 2115 C C . GLU A 1 149 ? 14.728 51.133 82.785 1.00 149.34 2068 GLU A C 1
ATOM 2116 O O . GLU A 1 149 ? 14.318 52.237 83.156 1.00 158.07 2068 GLU A O 1
ATOM 2128 N N . GLN A 1 150 ? 15.845 50.999 82.065 1.00 142.23 2069 GLN A N 1
ATOM 2129 C CA . GLN A 1 150 ? 16.596 52.170 81.623 1.00 141.48 2069 GLN A CA 1
ATOM 2130 C C . GLN A 1 150 ? 15.841 52.972 80.569 1.00 141.50 2069 GLN A C 1
ATOM 2131 O O . GLN A 1 150 ? 16.065 54.181 80.447 1.00 142.37 2069 GLN A O 1
ATOM 2145 N N . CYS A 1 151 ? 14.960 52.324 79.807 1.00 134.20 2070 CYS A N 1
ATOM 2146 C CA . CYS A 1 151 ? 14.162 52.987 78.773 1.00 147.36 2070 CYS A CA 1
ATOM 2147 C C . CYS A 1 151 ? 12.769 53.290 79.327 1.00 146.21 2070 CYS A C 1
ATOM 2148 O O . CYS A 1 151 ? 11.755 52.725 78.916 1.00 149.51 2070 CYS A O 1
ATOM 2156 N N . SER A 1 152 ? 12.748 54.194 80.313 1.00 154.76 2071 SER A N 1
ATOM 2157 C CA . SER A 1 152 ? 11.528 54.620 80.996 1.00 149.15 2071 SER A CA 1
ATOM 2158 C C . SER A 1 152 ? 11.427 56.141 81.058 1.00 150.07 2071 SER A C 1
ATOM 2159 O O . SER A 1 152 ? 10.565 56.673 81.772 1.00 153.55 2071 SER A O 1
ATOM 2167 N N . GLU A 1 153 ? 12.283 56.841 80.314 1.00 145.09 2072 GLU A N 1
ATOM 2168 C CA . GLU A 1 153 ? 12.375 58.294 80.377 1.00 147.39 2072 GLU A CA 1
ATOM 2169 C C . GLU A 1 153 ? 11.245 58.954 79.599 1.00 150.54 2072 GLU A C 1
ATOM 2170 O O . GLU A 1 153 ? 10.525 59.806 80.131 1.00 154.45 2072 GLU A O 1
ATOM 2182 N N . GLN A 1 154 ? 11.072 58.560 78.340 1.00 151.11 2073 GLN A N 1
ATOM 2183 C CA . GLN A 1 154 ? 10.049 59.108 77.464 1.00 162.64 2073 GLN A CA 1
ATOM 2184 C C . GLN A 1 154 ? 9.369 57.934 76.784 1.00 149.92 2073 GLN A C 1
ATOM 2185 O O . GLN A 1 154 ? 9.994 56.896 76.549 1.00 156.64 2073 GLN A O 1
ATOM 2199 N N . VAL A 1 155 ? 8.088 58.092 76.478 1.00 138.58 2074 VAL A N 1
ATOM 2200 C CA . VAL A 1 155 ? 7.315 57.043 75.830 1.00 168.10 2074 VAL A CA 1
ATOM 2201 C C . VAL A 1 155 ? 6.474 57.684 74.730 1.00 161.69 2074 VAL A C 1
ATOM 2202 O O . VAL A 1 155 ? 5.886 58.754 74.926 1.00 161.31 2074 VAL A O 1
ATOM 2215 N N . ILE A 1 156 ? 6.455 57.047 73.559 1.00 152.97 2075 ILE A N 1
ATOM 2216 C CA . ILE A 1 156 ? 5.698 57.517 72.404 1.00 156.92 2075 ILE A CA 1
ATOM 2217 C C . ILE A 1 156 ? 4.779 56.397 71.947 1.00 155.72 2075 ILE A C 1
ATOM 2218 O O . ILE A 1 156 ? 5.194 55.233 71.895 1.00 155.06 2075 ILE A O 1
ATOM 2234 N N . SER A 1 157 ? 3.538 56.748 71.627 1.00 156.62 2076 SER A N 1
ATOM 2235 C CA . SER A 1 157 ? 2.582 55.796 71.086 1.00 159.71 2076 SER A CA 1
ATOM 2236 C C . SER A 1 157 ? 2.687 55.730 69.566 1.00 157.43 2076 SER A C 1
ATOM 2237 O O . SER A 1 157 ? 3.184 56.648 68.912 1.00 157.30 2076 SER A O 1
ATOM 2245 N N . SER A 1 158 ? 2.206 54.614 69.015 1.00 164.07 2077 SER A N 1
ATOM 2246 C CA . SER A 1 158 ? 2.156 54.405 67.573 1.00 151.54 2077 SER A CA 1
ATOM 2247 C C . SER A 1 158 ? 1.656 55.621 66.800 1.00 137.23 2077 SER A C 1
ATOM 2248 O O . SER A 1 158 ? 2.371 56.160 65.948 1.00 158.84 2077 SER A O 1
ATOM 2256 N N . GLU A 1 159 ? 0.419 56.052 67.067 1.00 141.18 2078 GLU A N 1
ATOM 2257 C CA . GLU A 1 159 ? -0.149 57.171 66.315 1.00 160.07 2078 GLU A CA 1
ATOM 2258 C C . GLU A 1 159 ? 0.779 58.377 66.326 1.00 162.80 2078 GLU A C 1
ATOM 2259 O O . GLU A 1 159 ? 1.079 58.960 65.277 1.00 164.50 2078 GLU A O 1
ATOM 2271 N N . GLU A 1 160 ? 1.235 58.772 67.512 1.00 148.82 2079 GLU A N 1
ATOM 2272 C CA . GLU A 1 160 ? 2.063 59.963 67.620 1.00 159.65 2079 GLU A CA 1
ATOM 2273 C C . GLU A 1 160 ? 3.350 59.790 66.835 1.00 164.05 2079 GLU A C 1
ATOM 2274 O O . GLU A 1 160 ? 3.799 60.707 66.136 1.00 169.42 2079 GLU A O 1
ATOM 2286 N N . PHE A 1 161 ? 3.963 58.616 66.962 1.00 162.23 2080 PHE A N 1
ATOM 2287 C CA . PHE A 1 161 ? 5.133 58.264 66.171 1.00 163.86 2080 PHE A CA 1
ATOM 2288 C C . PHE A 1 161 ? 4.862 58.448 64.680 1.00 159.32 2080 PHE A C 1
ATOM 2289 O O . PHE A 1 161 ? 5.532 59.236 64.003 1.00 154.28 2080 PHE A O 1
ATOM 2306 N N . TYR A 1 162 ? 3.858 57.743 64.154 1.00 149.37 2081 TYR A N 1
ATOM 2307 C CA . TYR A 1 162 ? 3.565 57.842 62.728 1.00 159.11 2081 TYR A CA 1
ATOM 2308 C C . TYR A 1 162 ? 3.097 59.243 62.342 1.00 155.37 2081 TYR A C 1
ATOM 2309 O O . TYR A 1 162 ? 3.451 59.744 61.267 1.00 158.66 2081 TYR A O 1
ATOM 2327 N N . GLU A 1 163 ? 2.302 59.896 63.196 1.00 158.68 2082 GLU A N 1
ATOM 2328 C CA . GLU A 1 163 ? 1.900 61.265 62.888 1.00 158.05 2082 GLU A CA 1
ATOM 2329 C C . GLU A 1 163 ? 3.106 62.186 62.804 1.00 150.17 2082 GLU A C 1
ATOM 2330 O O . GLU A 1 163 ? 3.088 63.173 62.060 1.00 153.49 2082 GLU A O 1
ATOM 2342 N N . PHE A 1 164 ? 4.153 61.894 63.573 1.00 142.90 2083 PHE A N 1
ATOM 2343 C CA . PHE A 1 164 ? 5.349 62.721 63.511 1.00 143.67 2083 PHE A CA 1
ATOM 2344 C C . PHE A 1 164 ? 5.996 62.656 62.132 1.00 143.08 2083 PHE A C 1
ATOM 2345 O O . PHE A 1 164 ? 6.502 63.668 61.633 1.00 145.23 2083 PHE A O 1
ATOM 2362 N N . PHE A 1 165 ? 6.003 61.478 61.501 1.00 135.31 2084 PHE A N 1
ATOM 2363 C CA . PHE A 1 165 ? 6.588 61.373 60.167 1.00 164.48 2084 PHE A CA 1
ATOM 2364 C C . PHE A 1 165 ? 5.798 62.185 59.151 1.00 163.74 2084 PHE A C 1
ATOM 2365 O O . PHE A 1 165 ? 6.380 62.932 58.355 1.00 161.53 2084 PHE A O 1
ATOM 2382 N N . SER A 1 166 ? 4.469 62.045 59.155 1.00 163.51 2085 SER A N 1
ATOM 2383 C CA . SER A 1 166 ? 3.644 62.743 58.176 1.00 161.98 2085 SER A CA 1
ATOM 2384 C C . SER A 1 166 ? 3.941 64.236 58.147 1.00 160.88 2085 SER A C 1
ATOM 2385 O O . SER A 1 166 ? 3.699 64.888 57.125 1.00 172.07 2085 SER A O 1
ATOM 2393 N N . ALA A 1 167 ? 4.464 64.790 59.248 1.00 158.81 2086 ALA A N 1
ATOM 2394 C CA . ALA A 1 167 ? 4.910 66.178 59.263 1.00 158.92 2086 ALA A CA 1
ATOM 2395 C C . ALA A 1 167 ? 6.137 66.366 58.385 1.00 160.08 2086 ALA A C 1
ATOM 2396 O O . ALA A 1 167 ? 6.344 67.446 57.817 1.00 164.65 2086 ALA A O 1
ATOM 2403 N N . ILE A 1 168 ? 6.958 65.322 58.274 1.00 168.70 2087 ILE A N 1
ATOM 2404 C CA . ILE A 1 168 ? 8.147 65.340 57.430 1.00 167.17 2087 ILE A CA 1
ATOM 2405 C C . ILE A 1 168 ? 7.790 64.896 56.020 1.00 163.95 2087 ILE A C 1
ATOM 2406 O O . ILE A 1 168 ? 8.646 64.950 55.120 1.00 151.39 2087 ILE A O 1
ATOM 2422 N N . GLN A 1 169 ? 6.542 64.466 55.809 1.00 166.39 2088 GLN A N 1
ATOM 2423 C CA . GLN A 1 169 ? 6.041 63.909 54.556 1.00 153.57 2088 GLN A CA 1
ATOM 2424 C C . GLN A 1 169 ? 6.777 62.614 54.207 1.00 154.63 2088 GLN A C 1
ATOM 2425 O O . GLN A 1 169 ? 7.530 62.495 53.235 1.00 161.72 2088 GLN A O 1
ATOM 2439 N N . ILE A 1 170 ? 6.488 61.636 55.068 1.00 165.04 2089 ILE A N 1
ATOM 2440 C CA . ILE A 1 170 ? 6.890 60.245 54.884 1.00 151.36 2089 ILE A CA 1
ATOM 2441 C C . ILE A 1 170 ? 5.666 59.441 55.327 1.00 137.35 2089 ILE A C 1
ATOM 2442 O O . ILE A 1 170 ? 5.532 59.083 56.501 1.00 159.09 2089 ILE A O 1
ATOM 2458 N N . ASP A 1 171 ? 4.765 59.169 54.389 1.00 137.09 2090 ASP A N 1
ATOM 2459 C CA . ASP A 1 171 ? 3.439 58.633 54.701 1.00 143.15 2090 ASP A CA 1
ATOM 2460 C C . ASP A 1 171 ? 3.494 57.109 54.699 1.00 136.37 2090 ASP A C 1
ATOM 2461 O O . ASP A 1 171 ? 3.465 56.476 53.641 1.00 136.65 2090 ASP A O 1
ATOM 2470 N N . TYR A 1 172 ? 3.541 56.518 55.892 1.00 129.74 2091 TYR A N 1
ATOM 2471 C CA . TYR A 1 172 ? 3.571 55.065 56.046 1.00 125.66 2091 TYR A CA 1
ATOM 2472 C C . TYR A 1 172 ? 2.142 54.539 56.081 1.00 133.45 2091 TYR A C 1
ATOM 2473 O O . TYR A 1 172 ? 1.382 54.845 57.005 1.00 143.39 2091 TYR A O 1
ATOM 2491 N N . GLY A 1 173 ? 1.784 53.735 55.085 1.00 130.11 2092 GLY A N 1
ATOM 2492 C CA . GLY A 1 173 ? 0.456 53.172 55.001 1.00 134.17 2092 GLY A CA 1
ATOM 2493 C C . GLY A 1 173 ? 0.309 51.901 55.818 1.00 135.77 2092 GLY A C 1
ATOM 2494 O O . GLY A 1 173 ? 1.247 51.413 56.447 1.00 130.09 2092 GLY A O 1
ATOM 2498 N N . SER A 1 174 ? -0.906 51.346 55.769 1.00 138.63 2093 SER A N 1
ATOM 2499 C CA . SER A 1 174 ? -1.288 50.188 56.579 1.00 143.15 2093 SER A CA 1
ATOM 2500 C C . SER A 1 174 ? -0.166 49.167 56.758 1.00 142.70 2093 SER A C 1
ATOM 2501 O O . SER A 1 174 ? 0.095 48.706 57.875 1.00 135.16 2093 SER A O 1
ATOM 2509 N N . GLY A 1 175 ? 0.503 48.800 55.662 1.00 144.97 2094 GLY A N 1
ATOM 2510 C CA . GLY A 1 175 ? 1.471 47.713 55.709 1.00 136.85 2094 GLY A CA 1
ATOM 2511 C C . GLY A 1 175 ? 2.712 48.034 56.521 1.00 137.75 2094 GLY A C 1
ATOM 2512 O O . GLY A 1 175 ? 3.286 47.154 57.166 1.00 135.87 2094 GLY A O 1
ATOM 2516 N N . HIS A 1 176 ? 3.159 49.287 56.482 1.00 134.05 2095 HIS A N 1
ATOM 2517 C CA . HIS A 1 176 ? 4.342 49.718 57.217 1.00 124.95 2095 HIS A CA 1
ATOM 2518 C C . HIS A 1 176 ? 4.015 50.253 58.609 1.00 137.75 2095 HIS A C 1
ATOM 2519 O O . HIS A 1 176 ? 4.887 50.845 59.253 1.00 125.27 2095 HIS A O 1
ATOM 2533 N N . LYS A 1 177 ? 2.800 50.019 59.106 1.00 149.59 2096 LYS A N 1
ATOM 2534 C CA . LYS A 1 177 ? 2.416 50.425 60.459 1.00 147.04 2096 LYS A CA 1
ATOM 2535 C C . LYS A 1 177 ? 2.717 49.300 61.451 1.00 127.87 2096 LYS A C 1
ATOM 2536 O O . LYS A 1 177 ? 1.841 48.775 62.137 1.00 132.68 2096 LYS A O 1
ATOM 2555 N N . GLY A 1 178 ? 3.992 48.918 61.503 1.00 130.53 2097 GLY A N 1
ATOM 2556 C CA . GLY A 1 178 ? 4.409 47.811 62.346 1.00 121.22 2097 GLY A CA 1
ATOM 2557 C C . GLY A 1 178 ? 4.891 48.256 63.712 1.00 116.68 2097 GLY A C 1
ATOM 2558 O O . GLY A 1 178 ? 4.889 47.471 64.662 1.00 118.43 2097 GLY A O 1
ATOM 2562 N N . ILE A 1 179 ? 5.308 49.519 63.821 1.00 126.51 2098 ILE A N 1
ATOM 2563 C CA . ILE A 1 179 ? 5.691 50.075 65.113 1.00 115.47 2098 ILE A CA 1
ATOM 2564 C C . ILE A 1 179 ? 4.512 50.023 66.073 1.00 128.74 2098 ILE A C 1
ATOM 2565 O O . ILE A 1 179 ? 3.346 50.119 65.671 1.00 133.15 2098 ILE A O 1
ATOM 2581 N N . ASP A 1 180 ? 4.819 49.865 67.361 1.00 134.90 2099 ASP A N 1
ATOM 2582 C CA . ASP A 1 180 ? 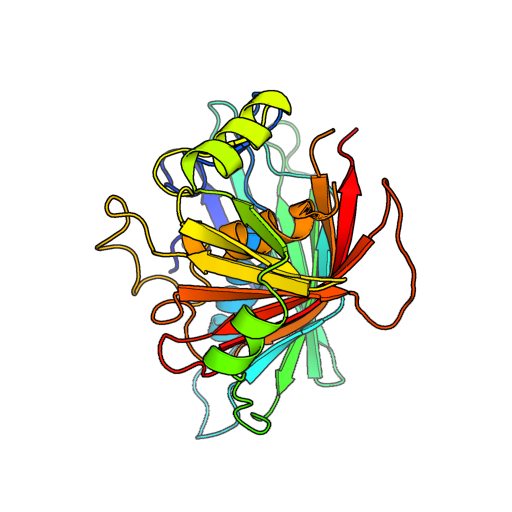3.789 49.924 68.394 1.00 144.38 2099 ASP A CA 1
ATOM 2583 C C . ASP A 1 180 ? 4.234 50.857 69.521 1.00 149.11 2099 ASP A C 1
ATOM 2584 O O . ASP A 1 180 ? 4.287 52.079 69.340 1.00 136.75 2099 ASP A O 1
ATOM 2593 N N . LYS A 1 181 ? 4.561 50.300 70.685 1.00 154.43 2100 LYS A N 1
ATOM 2594 C CA . LYS A 1 181 ? 5.043 51.101 71.798 1.00 147.47 2100 LYS A CA 1
ATOM 2595 C C . LYS A 1 181 ? 6.510 51.445 71.570 1.00 141.61 2100 LYS A C 1
ATOM 2596 O O . LYS A 1 181 ? 7.260 50.669 70.972 1.00 149.58 2100 LYS A O 1
ATOM 2615 N N . VAL A 1 182 ? 6.920 52.624 72.033 1.00 128.25 2101 VAL A N 1
ATOM 2616 C CA . VAL A 1 182 ? 8.300 53.068 71.871 1.00 130.18 2101 VAL A CA 1
ATOM 2617 C C . VAL A 1 182 ? 8.791 53.610 73.202 1.00 128.14 2101 VAL A C 1
ATOM 2618 O O . VAL A 1 182 ? 8.210 54.555 73.742 1.00 135.40 2101 VAL A O 1
ATOM 2631 N N . TYR A 1 183 ? 9.859 53.016 73.725 1.00 123.93 2102 TYR A N 1
ATOM 2632 C CA . TYR A 1 183 ? 10.455 53.423 74.987 1.00 126.82 2102 TYR A CA 1
ATOM 2633 C C . TYR A 1 183 ? 11.801 54.080 74.731 1.00 129.06 2102 TYR A C 1
ATOM 2634 O O . TYR A 1 183 ? 12.626 53.547 73.980 1.00 146.96 2102 TYR A O 1
ATOM 2652 N N . VAL A 1 184 ? 12.024 55.221 75.367 1.00 128.15 2103 VAL A N 1
ATOM 2653 C CA . VAL A 1 184 ? 13.281 55.948 75.272 1.00 138.32 2103 VAL A CA 1
ATOM 2654 C C . VAL A 1 184 ? 14.012 55.857 76.603 1.00 140.42 2103 VAL A C 1
ATOM 2655 O O . VAL A 1 184 ? 13.399 55.948 77.672 1.00 144.51 2103 VAL A O 1
ATOM 2668 N N . GLY A 1 185 ? 15.324 55.664 76.532 1.00 145.06 2104 GLY A N 1
ATOM 2669 C CA . GLY A 1 185 ? 16.192 55.838 77.669 1.00 141.15 2104 GLY A CA 1
ATOM 2670 C C . GLY A 1 185 ? 17.303 56.808 77.315 1.00 138.25 2104 GLY A C 1
ATOM 2671 O O . GLY A 1 185 ? 17.183 57.543 76.316 1.00 136.47 2104 GLY A O 1
ATOM 2675 N N . PRO A 1 186 ? 18.352 56.839 78.083 1.00 137.96 2105 PRO A N 1
ATOM 2676 C CA . PRO A 1 186 ? 19.529 57.652 77.711 1.00 143.03 2105 PRO A CA 1
ATOM 2677 C C . PRO A 1 186 ? 20.417 56.892 76.745 1.00 148.56 2105 PRO A C 1
ATOM 2678 O O . PRO A 1 186 ? 21.004 55.856 77.097 1.00 147.77 2105 PRO A O 1
ATOM 2689 N N . GLY A 1 187 ? 20.497 57.370 75.505 1.00 154.20 2106 GLY A N 1
ATOM 2690 C CA . GLY A 1 187 ? 21.245 56.700 74.456 1.00 160.59 2106 GLY A CA 1
ATOM 2691 C C . GLY A 1 187 ? 20.743 55.288 74.267 1.00 153.77 2106 GLY A C 1
ATOM 2692 O O . GLY A 1 187 ? 21.479 54.376 73.877 1.00 153.97 2106 GLY A O 1
ATOM 2696 N N . GLN A 1 188 ? 19.460 55.114 74.548 1.00 155.78 2107 GLN A N 1
ATOM 2697 C CA . GLN A 1 188 ? 18.799 53.832 74.408 1.00 151.02 2107 GLN A CA 1
ATOM 2698 C C . GLN A 1 188 ? 17.468 54.067 73.727 1.00 144.52 2107 GLN A C 1
ATOM 2699 O O . GLN A 1 188 ? 16.779 55.052 74.006 1.00 152.22 2107 GLN A O 1
ATOM 2713 N N . VAL A 1 189 ? 17.104 53.154 72.852 1.00 139.69 2108 VAL A N 1
ATOM 2714 C CA . VAL A 1 189 ? 15.787 53.173 72.247 1.00 122.83 2108 VAL A CA 1
ATOM 2715 C C . VAL A 1 189 ? 15.247 51.764 72.299 1.00 108.83 2108 VAL A C 1
ATOM 2716 O O . VAL A 1 189 ? 15.973 50.791 72.090 1.00 125.64 2108 VAL A O 1
ATOM 2729 N N . LEU A 1 190 ? 13.968 51.659 72.598 1.00 113.35 2109 LEU A N 1
ATOM 2730 C CA . LEU A 1 190 ? 13.301 50.379 72.525 1.00 107.10 2109 LEU A CA 1
ATOM 2731 C C . LEU A 1 190 ? 12.012 50.595 71.775 1.00 123.99 2109 LEU A C 1
ATOM 2732 O O . LEU A 1 190 ? 11.534 51.721 71.623 1.00 127.31 2109 LEU A O 1
ATOM 2748 N N . ALA A 1 191 ? 11.477 49.498 71.275 1.00 122.61 2110 ALA A N 1
ATOM 2749 C CA . ALA A 1 191 ? 10.285 49.585 70.464 1.00 135.07 2110 ALA A CA 1
ATOM 2750 C C . ALA A 1 191 ? 9.683 48.207 70.326 1.00 135.46 2110 ALA A C 1
ATOM 2751 O O . ALA A 1 191 ? 10.340 47.261 69.876 1.00 134.81 2110 ALA A O 1
ATOM 2758 N N . LYS A 1 192 ? 8.441 48.083 70.749 1.00 144.68 2111 LYS A N 1
ATOM 2759 C CA . LYS A 1 192 ? 7.659 46.922 70.402 1.00 141.76 2111 LYS A CA 1
ATOM 2760 C C . LYS A 1 192 ? 7.077 47.174 69.024 1.00 135.01 2111 LYS A C 1
ATOM 2761 O O . LYS A 1 192 ? 6.652 48.289 68.710 1.00 137.18 2111 LYS A O 1
ATOM 2780 N N . LEU A 1 193 ? 7.113 46.159 68.179 1.00 125.18 2112 LEU A N 1
ATOM 2781 C CA . LEU A 1 193 ? 6.487 46.277 66.877 1.00 134.37 2112 LEU A CA 1
ATOM 2782 C C . LEU A 1 193 ? 5.800 44.968 66.546 1.00 139.54 2112 LEU A C 1
ATOM 2783 O O . LEU A 1 193 ? 6.240 43.899 66.966 1.00 115.99 2112 LEU A O 1
ATOM 2799 N N . ILE A 1 194 ? 4.705 45.068 65.806 1.00 140.19 2113 ILE A N 1
ATOM 2800 C CA . ILE A 1 194 ? 3.876 43.921 65.472 1.00 140.77 2113 ILE A CA 1
ATOM 2801 C C . ILE A 1 194 ? 3.592 43.982 63.981 1.00 137.01 2113 ILE A C 1
ATOM 2802 O O . ILE A 1 194 ? 3.561 45.062 63.386 1.00 120.82 2113 ILE A O 1
ATOM 2818 N N . LEU A 1 195 ? 3.422 42.817 63.363 1.00 143.41 2114 LEU A N 1
ATOM 2819 C CA . LEU A 1 195 ? 3.081 42.808 61.951 1.00 143.76 2114 LEU A CA 1
ATOM 2820 C C . LEU A 1 195 ? 1.657 43.335 61.773 1.00 135.53 2114 LEU A C 1
ATOM 2821 O O . LEU A 1 195 ? 0.804 43.119 62.637 1.00 140.10 2114 LEU A O 1
ATOM 2837 N N . PRO A 1 196 ? 1.381 44.065 60.692 1.00 130.01 2115 PRO A N 1
ATOM 2838 C CA . PRO A 1 196 ? 0.010 44.534 60.468 1.00 115.69 2115 PRO A CA 1
ATOM 2839 C C . PRO A 1 196 ? -0.928 43.437 59.982 1.00 124.01 2115 PRO A C 1
ATOM 2840 O O . PRO A 1 196 ? -0.523 42.463 59.341 1.00 128.92 2115 PRO A O 1
ATOM 2851 N N . LEU A 1 197 ? -2.214 43.624 60.298 1.00 125.79 2116 LEU A N 1
ATOM 2852 C CA . LEU A 1 197 ? -3.238 42.647 59.930 1.00 135.14 2116 LEU A CA 1
ATOM 2853 C C . LEU A 1 197 ? -3.345 42.479 58.4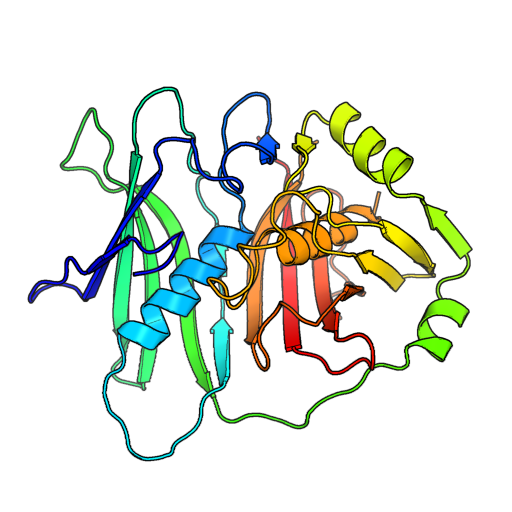21 1.00 137.71 2116 LEU A C 1
ATOM 2854 O O . LEU A 1 197 ? -3.616 41.374 57.936 1.00 138.53 2116 LEU A O 1
ATOM 2870 N N . SER A 1 198 ? -3.131 43.556 57.667 1.00 130.67 2117 SER A N 1
ATOM 2871 C CA . SER A 1 198 ? -3.188 43.469 56.214 1.00 131.38 2117 SER A CA 1
ATOM 2872 C C . SER A 1 198 ? -2.243 42.398 55.685 1.00 131.33 2117 SER A C 1
ATOM 2873 O O . SER A 1 198 ? -2.593 41.653 54.761 1.00 132.99 2117 SER A O 1
ATOM 2881 N N . VAL A 1 199 ? -1.051 42.294 56.270 1.00 122.70 2118 VAL A N 1
ATOM 2882 C CA . VAL A 1 199 ? -0.024 41.371 55.797 1.00 129.37 2118 VAL A CA 1
ATOM 2883 C C . VAL A 1 199 ? 0.034 40.155 56.714 1.00 138.85 2118 VAL A C 1
ATOM 2884 O O . VAL A 1 199 ? 1.109 39.599 56.963 1.00 141.93 2118 VAL A O 1
ATOM 2897 N N . THR A 1 200 ? -1.126 39.723 57.210 1.00 132.52 2119 THR A N 1
ATOM 2898 C CA . THR A 1 200 ? -1.177 38.549 58.075 1.00 147.12 2119 THR A CA 1
ATOM 2899 C C . THR A 1 200 ? -0.709 37.308 57.331 1.00 138.54 2119 THR A C 1
ATOM 2900 O O . THR A 1 200 ? 0.154 36.561 57.811 1.00 147.36 2119 THR A O 1
ATOM 2911 N N . GLY A 1 201 ? -1.278 37.068 56.159 1.00 136.53 2120 GLY A N 1
ATOM 2912 C CA . GLY A 1 201 ? -0.912 35.916 55.366 1.00 152.56 2120 GLY A CA 1
ATOM 2913 C C . GLY A 1 201 ? 0.522 36.028 54.912 1.00 152.45 2120 GLY A C 1
ATOM 2914 O O . GLY A 1 201 ? 1.351 35.152 55.184 1.00 130.41 2120 GLY A O 1
ATOM 2918 N N . SER A 1 202 ? 0.838 37.131 54.242 1.00 170.75 2121 SER A N 1
ATOM 2919 C CA . SER A 1 202 ? 2.173 37.247 53.684 1.00 166.41 2121 SER A CA 1
ATOM 2920 C C . SER A 1 202 ? 3.179 37.459 54.807 1.00 144.56 2121 SER A C 1
ATOM 2921 O O . SER A 1 202 ? 3.444 38.593 55.217 1.00 114.37 2121 SER A O 1
ATOM 2929 N N . VAL A 1 203 ? 3.734 36.357 55.305 1.00 136.05 2122 VAL A N 1
ATOM 2930 C CA . VAL A 1 203 ? 4.741 36.368 56.358 1.00 133.20 2122 VAL A CA 1
ATOM 2931 C C . VAL A 1 203 ? 5.757 35.272 56.053 1.00 141.71 2122 VAL A C 1
ATOM 2932 O O . VAL A 1 203 ? 6.970 35.497 56.137 1.00 147.75 2122 VAL A O 1
ATOM 2945 N N . ASP A 1 204 ? 5.268 34.089 55.672 1.00 148.55 2123 ASP A N 1
ATOM 2946 C CA . ASP A 1 204 ? 6.133 32.960 55.342 1.00 152.06 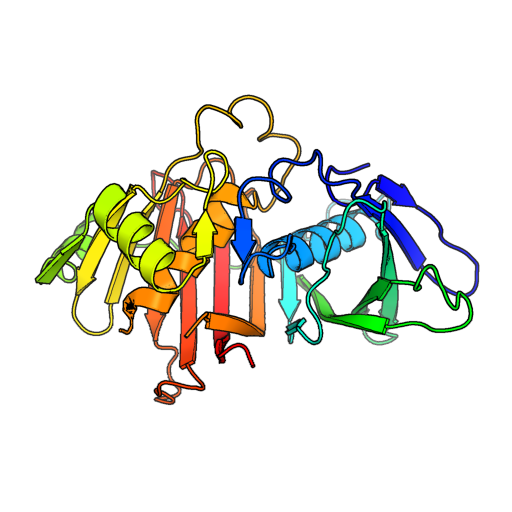2123 ASP A CA 1
ATOM 2947 C C . ASP A 1 204 ? 6.835 33.121 53.998 1.00 147.10 2123 ASP A C 1
ATOM 2948 O O . ASP A 1 204 ? 7.667 32.277 53.642 1.00 148.19 2123 ASP A O 1
ATOM 2957 N N . GLN A 1 205 ? 6.513 34.167 53.241 1.00 149.95 2124 GLN A N 1
ATOM 2958 C CA . GLN A 1 205 ? 7.204 34.450 51.991 1.00 146.20 2124 GLN A CA 1
ATOM 2959 C C . GLN A 1 205 ? 8.516 35.192 52.195 1.00 131.45 2124 GLN A C 1
ATOM 2960 O O . GLN A 1 205 ? 9.353 35.198 51.286 1.00 134.46 2124 GLN A O 1
ATOM 2974 N N . PHE A 1 206 ? 8.713 35.824 53.352 1.00 125.06 2125 PHE A N 1
ATOM 2975 C CA . PHE A 1 206 ? 9.901 36.621 53.614 1.00 107.87 2125 PHE A CA 1
ATOM 2976 C C . PHE A 1 206 ? 10.727 36.004 54.729 1.00 95.00 2125 PHE A C 1
ATOM 2977 O O . PHE A 1 206 ? 10.215 35.273 55.581 1.00 108.00 2125 PHE A O 1
ATOM 2994 N N . VAL A 1 207 ? 12.013 36.333 54.720 1.00 110.44 2126 VAL A N 1
ATOM 2995 C CA . VAL A 1 207 ? 12.892 36.057 55.841 1.00 103.70 2126 VAL A CA 1
ATOM 2996 C C . VAL A 1 207 ? 13.221 37.332 56.610 1.00 103.30 2126 VAL A C 1
ATOM 2997 O O . VAL A 1 207 ? 13.360 37.298 57.831 1.00 116.41 2126 VAL A O 1
ATOM 3010 N N . LEU A 1 208 ? 13.330 38.466 55.918 1.00 101.76 2127 LEU A N 1
ATOM 3011 C CA . LEU A 1 208 ? 13.552 39.768 56.551 1.00 98.05 2127 LEU A CA 1
ATOM 3012 C C . LEU A 1 208 ? 12.347 40.658 56.260 1.00 98.58 2127 LEU A C 1
ATOM 3013 O O . LEU A 1 208 ? 12.422 41.603 55.471 1.00 98.78 2127 LEU A O 1
ATOM 3029 N N . HIS A 1 209 ? 11.230 40.359 56.923 1.00 105.20 2128 HIS A N 1
ATOM 3030 C CA . HIS A 1 209 ? 9.947 40.936 56.544 1.00 114.40 2128 HIS A CA 1
ATOM 3031 C C . HIS A 1 209 ? 10.041 42.462 56.533 1.00 114.64 2128 HIS A C 1
ATOM 3032 O O . HIS A 1 209 ? 10.306 43.055 57.583 1.00 104.98 2128 HIS A O 1
ATOM 3046 N N . PRO A 1 210 ? 9.842 43.133 55.388 1.00 118.72 2129 PRO A N 1
ATOM 3047 C CA . PRO A 1 210 ? 10.012 44.603 55.363 1.00 119.28 2129 PRO A CA 1
ATOM 3048 C C . PRO A 1 210 ? 9.219 45.339 56.430 1.00 117.20 2129 PRO A C 1
ATOM 3049 O O . PRO A 1 210 ? 9.693 46.344 56.977 1.00 112.64 2129 PRO A O 1
ATOM 3060 N N . SER A 1 211 ? 8.007 44.864 56.725 1.00 117.34 2130 SER A N 1
ATOM 3061 C CA . SER A 1 211 ? 7.108 45.601 57.608 1.00 126.78 2130 SER A CA 1
ATOM 3062 C C . SER A 1 211 ? 7.727 45.802 58.981 1.00 116.45 2130 SER A C 1
ATOM 3063 O O . SER A 1 211 ? 7.656 46.900 59.544 1.00 117.20 2130 SER A O 1
ATOM 3071 N N . LEU A 1 212 ? 8.351 44.757 59.529 1.00 116.29 2131 LEU A N 1
ATOM 3072 C CA . LEU A 1 212 ? 8.943 44.858 60.856 1.00 92.31 2131 LEU A CA 1
ATOM 3073 C C . LEU A 1 212 ? 10.316 45.523 60.779 1.00 94.11 2131 LEU A C 1
ATOM 3074 O O . LEU A 1 212 ? 10.612 46.447 61.542 1.00 94.17 2131 LEU A O 1
ATOM 3090 N N . MET A 1 213 ? 11.162 45.062 59.851 1.00 109.05 2132 MET A N 1
ATOM 3091 C CA . MET A 1 213 ? 12.489 45.647 59.632 1.00 106.73 2132 MET A CA 1
ATOM 3092 C C . MET A 1 213 ? 12.445 47.158 59.408 1.00 100.13 2132 MET A C 1
ATOM 3093 O O . MET A 1 213 ? 13.139 47.909 60.102 1.00 110.07 2132 MET A O 1
ATOM 3107 N N . ASP A 1 214 ? 11.698 47.633 58.400 1.00 103.20 2133 ASP A N 1
ATOM 3108 C CA . ASP A 1 214 ? 11.668 49.080 58.186 1.00 109.19 2133 ASP A CA 1
ATOM 3109 C C . ASP A 1 214 ? 11.212 49.773 59.457 1.00 115.40 2133 ASP A C 1
ATOM 3110 O O . ASP A 1 214 ? 11.810 50.769 59.878 1.00 124.17 2133 ASP A O 1
ATOM 3119 N N . SER A 1 215 ? 10.200 49.207 60.126 1.00 122.64 2134 SER A N 1
ATOM 3120 C CA . SER A 1 215 ? 9.755 49.738 61.410 1.00 109.81 2134 SER A CA 1
ATOM 3121 C C . SER A 1 215 ? 10.915 49.828 62.389 1.00 102.48 2134 SER A C 1
ATOM 3122 O O . SER A 1 215 ? 11.118 50.867 63.023 1.00 109.11 2134 SER A O 1
ATOM 3130 N N . ALA A 1 216 ? 11.718 48.770 62.490 1.00 101.26 2135 ALA A N 1
ATOM 3131 C CA . ALA A 1 216 ? 12.902 48.837 63.338 1.00 97.44 2135 ALA A CA 1
ATOM 3132 C C . ALA A 1 216 ? 13.820 49.982 62.922 1.00 93.14 2135 ALA A C 1
ATOM 3133 O O . ALA A 1 216 ? 14.373 50.677 63.779 1.00 96.32 2135 ALA A O 1
ATOM 3140 N N . LEU A 1 217 ? 14.006 50.189 61.611 1.00 115.62 2136 LEU A N 1
ATOM 3141 C CA . LEU A 1 217 ? 14.778 51.338 61.131 1.00 118.22 2136 LEU A CA 1
ATOM 3142 C C . LEU A 1 217 ? 14.083 52.657 61.424 1.00 121.99 2136 LEU A C 1
ATOM 3143 O O . LEU A 1 217 ? 14.754 53.675 61.630 1.00 126.88 2136 LEU A O 1
ATOM 3159 N N . GLN A 1 218 ? 12.747 52.664 61.420 1.00 117.80 2137 GLN A N 1
ATOM 3160 C CA . GLN A 1 218 ? 12.005 53.885 61.707 1.00 125.70 2137 GLN A CA 1
ATOM 3161 C C . GLN A 1 218 ? 12.337 54.399 63.104 1.00 132.92 2137 GLN A C 1
ATOM 3162 O O . GLN A 1 218 ? 12.447 55.613 63.320 1.00 142.53 2137 GLN A O 1
ATOM 3176 N N . ALA A 1 219 ? 12.527 53.481 64.062 1.00 130.36 2138 ALA A N 1
ATOM 3177 C CA . ALA A 1 219 ? 12.853 53.867 65.436 1.00 140.12 2138 ALA A CA 1
ATOM 3178 C C . ALA A 1 219 ? 14.204 54.567 65.532 1.00 138.12 2138 ALA A C 1
ATOM 3179 O O . ALA A 1 219 ? 14.401 55.402 66.420 1.00 142.33 2138 ALA A O 1
ATOM 3186 N N . SER A 1 220 ? 15.154 54.231 64.654 1.00 133.42 2139 SER A N 1
ATOM 3187 C CA . SER A 1 220 ? 16.482 54.832 64.744 1.00 140.54 2139 SER A CA 1
ATOM 3188 C C . SER A 1 220 ? 16.439 56.338 64.541 1.00 140.28 2139 SER A C 1
ATOM 3189 O O . SER A 1 220 ? 17.323 57.048 65.033 1.00 145.16 2139 SER A O 1
ATOM 3197 N N . VAL A 1 221 ? 15.434 56.833 63.816 1.00 139.99 2140 VAL A N 1
ATOM 3198 C CA . VAL A 1 221 ? 15.288 58.257 63.538 1.00 155.30 2140 VAL A CA 1
ATOM 3199 C C . VAL A 1 221 ? 14.877 59.053 64.766 1.00 146.56 2140 VAL A C 1
ATOM 3200 O O . VAL A 1 221 ? 14.888 60.288 64.734 1.00 150.62 2140 VAL A O 1
ATOM 3213 N N . GLU A 1 222 ? 14.557 58.374 65.862 1.00 141.48 2141 GLU A N 1
ATOM 3214 C CA . GLU A 1 222 ? 14.069 58.986 67.092 1.00 145.26 2141 GLU A CA 1
ATOM 3215 C C . GLU A 1 222 ? 15.184 59.688 67.877 1.00 150.98 2141 GLU A C 1
ATOM 3216 O O . GLU A 1 222 ? 15.033 59.995 69.062 1.00 157.76 2141 GLU A O 1
ATOM 3228 N N . LEU A 1 223 ? 16.321 59.908 67.218 1.00 146.30 2142 LEU A N 1
ATOM 3229 C CA . LEU A 1 223 ? 17.343 60.818 67.720 1.00 142.84 2142 LEU A CA 1
ATOM 3230 C C . LEU A 1 223 ? 16.788 62.220 67.931 1.00 156.76 2142 LEU A C 1
ATOM 3231 O O . LEU A 1 223 ? 17.201 62.924 68.863 1.00 149.95 2142 LEU A O 1
ATOM 3247 N N . THR A 1 224 ? 15.855 62.640 67.082 1.00 164.60 2143 THR A N 1
ATOM 3248 C CA . THR A 1 224 ? 15.369 64.016 67.089 1.00 171.77 2143 THR A CA 1
ATOM 3249 C C . THR A 1 224 ? 14.496 64.260 68.311 1.00 176.26 2143 THR A C 1
ATOM 3250 O O . THR A 1 224 ? 14.228 63.338 69.078 1.00 161.80 2143 THR A O 1
ATOM 3261 N N . LYS A 1 240 ? 13.677 66.936 58.009 1.00 180.00 2159 LYS A N 1
ATOM 3262 C CA . LYS A 1 240 ? 14.044 66.456 56.682 1.00 169.92 2159 LYS A CA 1
ATOM 3263 C C . LYS A 1 240 ? 13.970 64.934 56.622 1.00 167.96 2159 LYS A C 1
ATOM 3264 O O . LYS A 1 240 ? 14.301 64.267 57.599 1.00 167.98 2159 LYS A O 1
ATOM 3282 N N . PRO A 1 241 ? 13.558 64.370 55.482 1.00 170.08 2160 PRO A N 1
ATOM 3283 C CA . PRO A 1 241 ? 13.408 62.905 55.406 1.00 170.44 2160 PRO A CA 1
ATOM 3284 C C . PRO A 1 241 ? 14.750 62.194 55.516 1.00 166.61 2160 PRO A C 1
ATOM 3285 O O . PRO A 1 241 ? 15.676 62.446 54.740 1.00 171.29 2160 PRO A O 1
ATOM 3296 N N . VAL A 1 242 ? 14.842 61.299 56.494 1.00 168.85 2161 VAL A N 1
ATOM 3297 C CA . VAL A 1 242 ? 16.049 60.523 56.746 1.00 168.71 2161 VAL A CA 1
ATOM 3298 C C . VAL A 1 242 ? 16.021 59.266 55.882 1.00 168.47 2161 VAL A C 1
ATOM 3299 O O . VAL A 1 242 ? 15.003 58.565 55.818 1.00 149.56 2161 VAL A O 1
ATOM 3312 N N . MET A 1 243 ? 17.148 58.971 55.223 1.00 173.67 2162 MET A N 1
ATOM 3313 C CA . MET A 1 243 ? 17.262 57.857 54.288 1.00 156.63 2162 MET A CA 1
ATOM 3314 C C . MET A 1 243 ? 18.451 56.981 54.679 1.00 141.38 2162 MET A C 1
ATOM 3315 O O . MET A 1 243 ? 19.535 57.516 54.974 1.00 141.62 2162 MET A O 1
ATOM 3329 N N . PRO A 1 244 ? 18.317 55.655 54.645 1.00 143.40 2163 PRO A N 1
ATOM 3330 C CA . PRO A 1 244 ? 19.481 54.803 54.923 1.00 120.70 2163 PRO A CA 1
ATOM 3331 C C . PRO A 1 244 ? 20.625 55.100 53.967 1.00 114.86 2163 PRO A C 1
ATOM 3332 O O . PRO A 1 244 ? 20.434 55.208 52.753 1.00 121.20 2163 PRO A O 1
ATOM 3343 N N . PHE A 1 245 ? 21.829 55.219 54.517 1.00 110.69 2164 PHE A N 1
ATOM 3344 C CA . PHE A 1 245 ? 22.998 55.567 53.724 1.00 118.64 2164 PHE A CA 1
ATOM 3345 C C . PHE A 1 245 ? 24.026 54.444 53.697 1.00 117.98 2164 PHE A C 1
ATOM 3346 O O . PHE A 1 245 ? 24.334 53.931 52.620 1.00 120.03 2164 PHE A O 1
ATOM 3363 N N . ALA A 1 246 ? 24.562 54.046 54.849 1.00 98.93 2165 ALA A N 1
ATOM 3364 C CA . ALA A 1 246 ? 25.585 53.012 54.865 1.00 96.67 2165 ALA A CA 1
ATOM 3365 C C . ALA A 1 246 ? 25.479 52.184 56.134 1.00 103.57 2165 ALA A C 1
ATOM 3366 O O . ALA A 1 246 ? 25.497 52.710 57.251 1.00 114.41 2165 ALA A O 1
ATOM 3373 N N . LEU A 1 247 ? 25.371 50.881 55.920 1.00 104.99 2166 LEU A N 1
ATOM 3374 C CA . LEU A 1 247 ? 25.351 49.845 56.941 1.00 86.66 2166 LEU A CA 1
ATOM 3375 C C . LEU A 1 247 ? 26.596 48.998 56.724 1.00 90.58 2166 LEU A C 1
ATOM 3376 O O . LEU A 1 247 ? 26.785 48.450 55.633 1.00 91.75 2166 LEU A O 1
ATOM 3392 N N . GLU A 1 248 ? 27.448 48.901 57.741 1.00 89.73 2167 GLU A N 1
ATOM 3393 C CA . GLU A 1 248 ? 28.734 48.234 57.595 1.00 91.23 2167 GLU A CA 1
ATOM 3394 C C . GLU A 1 248 ? 28.679 46.774 58.015 1.00 93.41 2167 GLU A C 1
ATOM 3395 O O . GLU A 1 248 ? 29.653 46.043 57.811 1.00 103.02 2167 GLU A O 1
ATOM 3407 N N . GLU A 1 249 ? 27.582 46.328 58.623 1.00 95.20 2168 GLU A N 1
ATOM 3408 C CA . GLU A 1 249 ? 27.470 44.920 58.970 1.00 91.61 2168 GLU A CA 1
ATOM 3409 C C . GLU A 1 249 ? 26.004 44.594 59.188 1.00 99.35 2168 GLU A C 1
ATOM 3410 O O . GLU A 1 249 ? 25.283 45.374 59.812 1.00 99.70 2168 GLU A O 1
ATOM 3422 N N . MET A 1 250 ? 25.579 43.428 58.711 1.00 97.56 2169 MET A N 1
ATOM 3423 C CA . MET A 1 250 ? 24.247 42.945 59.037 1.00 81.18 2169 MET A CA 1
ATOM 3424 C C . MET A 1 250 ? 24.347 41.441 59.167 1.00 83.46 2169 MET A C 1
ATOM 3425 O O . MET A 1 250 ? 24.967 40.780 58.327 1.00 82.35 2169 MET A O 1
ATOM 3439 N N . GLU A 1 251 ? 23.742 40.916 60.226 1.00 80.58 2170 GLU A N 1
ATOM 3440 C CA . GLU A 1 251 ? 23.838 39.508 60.571 1.00 89.77 2170 GLU A CA 1
ATOM 3441 C C . GLU A 1 251 ? 22.437 38.956 60.776 1.00 84.81 2170 GLU A C 1
ATOM 3442 O O . GLU A 1 251 ? 21.658 39.494 61.565 1.00 94.83 2170 GLU A O 1
ATOM 3454 N N . ILE A 1 252 ? 22.128 37.889 60.051 1.00 81.31 2171 ILE A N 1
ATOM 3455 C CA . ILE A 1 252 ? 20.810 37.266 60.031 1.00 88.10 2171 ILE A CA 1
ATOM 3456 C C . ILE A 1 252 ? 20.945 35.895 60.672 1.00 105.01 2171 ILE A C 1
ATOM 3457 O O . ILE A 1 252 ? 21.858 35.138 60.321 1.00 91.01 2171 ILE A O 1
ATOM 3473 N N . ILE A 1 253 ? 20.028 35.556 61.584 1.00 101.21 2172 ILE A N 1
ATOM 3474 C CA . ILE A 1 253 ? 20.059 34.233 62.198 1.00 96.05 2172 ILE A CA 1
ATOM 3475 C C . ILE A 1 253 ? 18.739 33.520 61.978 1.00 103.80 2172 ILE A C 1
ATOM 3476 O O . ILE A 1 253 ? 18.674 32.510 61.266 1.00 138.08 2172 ILE A O 1
ATOM 3492 N N . ARG A 1 254 ? 17.685 34.038 62.585 1.00 97.66 2173 ARG A N 1
ATOM 3493 C CA . ARG A 1 254 ? 16.398 33.398 62.471 1.00 106.58 2173 ARG A CA 1
ATOM 3494 C C . ARG A 1 254 ? 15.493 34.271 61.625 1.00 103.03 2173 ARG A C 1
ATOM 3495 O O . ARG A 1 254 ? 15.730 35.476 61.505 1.00 99.41 2173 ARG A O 1
ATOM 3516 N N . PRO A 1 255 ? 14.463 33.694 61.015 1.00 110.00 2174 PRO A N 1
ATOM 3517 C CA . PRO A 1 255 ? 13.583 34.492 60.159 1.00 111.72 2174 PRO A CA 1
ATOM 3518 C C . PRO A 1 255 ? 12.918 35.610 60.945 1.00 127.81 2174 PRO A C 1
ATOM 3519 O O . PRO A 1 255 ? 12.421 35.413 62.057 1.00 135.23 2174 PRO A O 1
ATOM 3530 N N . CYS A 1 256 ? 12.921 36.797 60.343 1.00 137.51 2175 CYS A N 1
ATOM 3531 C CA . CYS A 1 256 ? 12.306 37.994 60.910 1.00 140.41 2175 CYS A CA 1
ATOM 3532 C C . CYS A 1 256 ? 10.784 37.932 60.766 1.00 141.96 2175 CYS A C 1
ATOM 3533 O O . CYS A 1 256 ? 10.159 38.696 60.026 1.00 145.52 2175 CYS A O 1
ATOM 3541 N N . THR A 1 257 ? 10.183 37.007 61.515 1.00 131.92 2176 THR A N 1
ATOM 3542 C CA . THR A 1 257 ? 8.730 36.865 61.535 1.00 152.61 2176 THR A CA 1
ATOM 3543 C C . THR A 1 257 ? 8.237 36.873 62.974 1.00 161.41 2176 THR A C 1
ATOM 3544 O O . THR A 1 257 ? 7.455 37.739 63.386 1.00 125.12 2176 THR A O 1
ATOM 3555 N N . SER A 1 258 ? 8.699 35.883 63.734 1.00 163.25 2177 SER A N 1
ATOM 3556 C CA . SER A 1 258 ? 8.383 35.806 65.151 1.00 159.49 2177 SER A CA 1
ATOM 3557 C C . SER A 1 258 ? 8.755 37.080 65.896 1.00 173.37 2177 SER A C 1
ATOM 3558 O O . SER A 1 258 ? 8.094 37.449 66.872 1.00 176.16 2177 SER A O 1
ATOM 3566 N N . GLU A 1 259 ? 9.821 37.752 65.475 1.00 178.75 2178 GLU A N 1
ATOM 3567 C CA . GLU A 1 259 ? 10.371 38.837 66.278 1.00 171.78 2178 GLU A CA 1
ATOM 3568 C C . GLU A 1 259 ? 9.513 40.091 66.186 1.00 161.42 2178 GLU A C 1
ATOM 3569 O O . GLU A 1 259 ? 9.212 40.577 65.092 1.00 167.20 2178 GLU A O 1
ATOM 3581 N N . MET A 1 260 ? 9.149 40.624 67.353 1.00 157.97 2179 MET A N 1
ATOM 3582 C CA . MET A 1 260 ? 8.296 41.791 67.468 1.00 125.13 2179 MET A CA 1
ATOM 3583 C C . MET A 1 260 ? 8.967 42.909 68.265 1.00 125.76 2179 MET A C 1
ATOM 3584 O O . MET A 1 260 ? 8.374 43.977 68.418 1.00 127.96 2179 MET A O 1
ATOM 3598 N N . TRP A 1 261 ? 10.186 42.699 68.765 1.00 117.09 2180 TRP A N 1
ATOM 3599 C CA . TRP A 1 261 ? 10.926 43.694 69.538 1.00 115.46 2180 TRP A CA 1
ATOM 3600 C C . TRP A 1 261 ? 12.146 44.214 68.785 1.00 113.19 2180 TRP A C 1
ATOM 3601 O O . TRP A 1 261 ? 12.939 43.430 68.260 1.00 124.43 2180 TRP A O 1
ATOM 3622 N N . ALA A 1 262 ? 12.330 45.531 68.797 1.00 108.06 2181 ALA A N 1
ATOM 3623 C CA . ALA A 1 262 ? 13.518 46.166 68.244 1.00 104.59 2181 ALA A CA 1
ATOM 3624 C C . ALA A 1 262 ? 14.200 47.028 69.299 1.00 109.72 2181 ALA A C 1
ATOM 3625 O O . ALA A 1 262 ? 13.558 47.504 70.234 1.00 112.38 2181 ALA A O 1
ATOM 3632 N N . TYR A 1 263 ? 15.510 47.236 69.132 1.00 104.70 2182 TYR A N 1
ATOM 3633 C CA . TYR A 1 263 ? 16.326 47.948 70.115 1.00 106.62 2182 TYR A CA 1
ATOM 3634 C C . TYR A 1 263 ? 17.452 48.681 69.398 1.00 108.45 2182 TYR A C 1
ATOM 3635 O O . TYR A 1 263 ? 18.299 48.053 68.758 1.00 131.77 2182 TYR A O 1
ATOM 3653 N N . VAL A 1 264 ? 17.457 50.008 69.512 1.00 105.89 2183 VAL A N 1
ATOM 3654 C CA . VAL A 1 264 ? 18.404 50.867 68.807 1.00 105.54 2183 VAL A CA 1
ATOM 3655 C C . VAL A 1 264 ? 19.259 51.586 69.839 1.00 114.70 2183 VAL A C 1
ATOM 3656 O O . VAL A 1 264 ? 18.735 52.115 70.825 1.00 129.61 2183 VAL A O 1
ATOM 3669 N N . ARG A 1 265 ? 20.569 51.603 69.601 1.00 112.86 2184 ARG A N 1
ATOM 3670 C CA . ARG A 1 265 ? 21.555 52.225 70.477 1.00 117.14 2184 ARG A CA 1
ATOM 3671 C C . ARG A 1 265 ? 22.643 52.841 69.611 1.00 123.50 2184 ARG A C 1
ATOM 3672 O O . ARG A 1 265 ? 22.800 52.466 68.446 1.00 128.22 2184 ARG A O 1
ATOM 3693 N N . TYR A 1 266 ? 23.416 53.780 70.167 1.00 125.98 2185 TYR A N 1
ATOM 3694 C CA . TYR A 1 266 ? 24.545 54.267 69.387 1.00 134.15 2185 TYR A CA 1
ATOM 3695 C C . TYR A 1 266 ? 25.641 53.222 69.268 1.00 133.99 2185 TYR A C 1
ATOM 3696 O O . TYR A 1 266 ? 25.903 52.453 70.195 1.00 135.09 2185 TYR A O 1
ATOM 3714 N N . SER A 1 267 ? 26.272 53.208 68.097 1.00 147.21 2186 SER A N 1
ATOM 3715 C CA . SER A 1 267 ? 27.515 52.493 67.885 1.00 157.34 2186 SER A CA 1
ATOM 3716 C C . SER A 1 267 ? 28.656 53.230 68.572 1.00 168.57 2186 SER A C 1
ATOM 3717 O O . SER A 1 267 ? 28.623 54.452 68.739 1.00 172.52 2186 SER A O 1
ATOM 3725 N N . ASP A 1 268 ? 29.691 52.486 68.951 1.00 179.52 2187 ASP A N 1
ATOM 3726 C CA . ASP A 1 268 ? 30.789 53.072 69.718 1.00 201.49 2187 ASP A CA 1
ATOM 3727 C C . ASP A 1 268 ? 31.724 53.866 68.799 1.00 195.93 2187 ASP A C 1
ATOM 3728 O O . ASP A 1 268 ? 32.921 53.602 68.693 1.00 205.68 2187 ASP A O 1
ATOM 3737 N N . GLY A 1 269 ? 31.141 54.863 68.131 1.00 201.15 2188 GLY A N 1
ATOM 3738 C CA . GLY A 1 269 ? 31.879 55.751 67.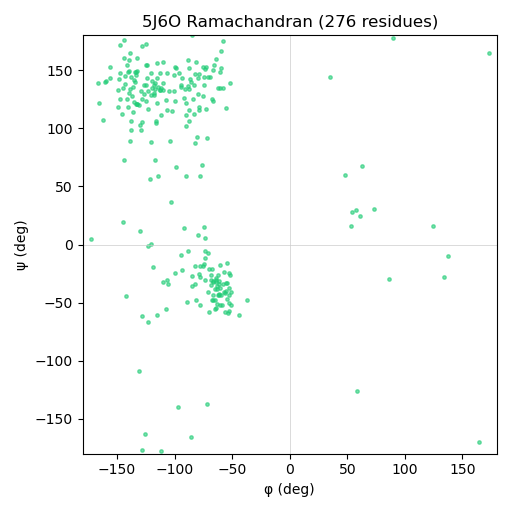252 1.00 214.03 2188 GLY A CA 1
ATOM 3739 C C . GLY A 1 269 ? 31.822 57.199 67.691 1.00 215.14 2188 GLY A C 1
ATOM 3740 O O . GLY A 1 269 ? 32.656 58.009 67.279 1.00 216.41 2188 GLY A O 1
ATOM 3744 N N . SER A 1 270 ? 30.843 57.541 68.528 1.00 212.39 2189 SER A N 1
ATOM 3745 C CA . SER A 1 270 ? 30.658 58.915 68.998 1.00 201.72 2189 SER A CA 1
ATOM 3746 C C . SER A 1 270 ? 30.392 59.890 67.849 1.00 199.22 2189 SER A C 1
ATOM 3747 O O . SER A 1 270 ? 30.638 61.095 67.970 1.00 194.76 2189 SER A O 1
ATOM 3755 N N . GLN A 1 271 ? 29.872 59.390 66.733 1.00 207.49 2190 GLN A N 1
ATOM 3756 C CA . GLN A 1 271 ? 29.612 60.189 65.534 1.00 210.69 2190 GLN A CA 1
ATOM 3757 C C . GLN A 1 271 ? 28.124 60.482 65.420 1.00 190.23 2190 GLN A C 1
ATOM 3758 O O . GLN A 1 271 ? 27.374 59.724 64.808 1.00 161.18 2190 GLN A O 1
ATOM 3772 N N . ALA A 1 272 ? 27.715 61.589 66.033 1.00 181.78 2191 ALA A N 1
ATOM 3773 C CA . ALA A 1 272 ? 26.327 62.009 66.099 1.00 186.78 2191 ALA A CA 1
ATOM 3774 C C . ALA A 1 272 ? 26.149 63.371 65.440 1.00 194.74 2191 ALA A C 1
ATOM 3775 O O . ALA A 1 272 ? 26.987 64.265 65.598 1.00 179.76 2191 ALA A O 1
ATOM 3782 N N . GLY A 1 273 ? 25.040 63.532 64.717 1.00 213.75 2192 GLY A N 1
ATOM 3783 C CA . GLY A 1 273 ? 24.731 64.781 64.046 1.00 214.12 2192 GLY A CA 1
ATOM 3784 C C . GLY A 1 273 ? 23.512 64.668 63.150 1.00 219.13 2192 GLY A C 1
ATOM 3785 O O . GLY A 1 273 ? 23.066 63.564 62.839 1.00 210.62 2192 GLY A O 1
ATOM 3789 N N . ASN A 1 274 ? 22.963 65.809 62.732 1.00 235.26 2193 ASN A N 1
ATOM 3790 C CA . ASN A 1 274 ? 21.732 65.821 61.944 1.00 232.63 2193 ASN A CA 1
ATOM 3791 C C . ASN A 1 274 ? 21.916 65.364 60.493 1.00 236.53 2193 ASN A C 1
ATOM 3792 O O . ASN A 1 274 ? 20.909 65.141 59.810 1.00 234.66 2193 ASN A O 1
ATOM 3803 N N . LYS A 1 275 ? 23.149 65.231 59.987 1.00 237.90 2194 LYS A N 1
ATOM 3804 C CA . LYS A 1 275 ? 23.336 64.641 58.660 1.00 222.85 2194 LYS A CA 1
ATOM 3805 C C . LYS A 1 275 ? 23.901 63.226 58.675 1.00 209.27 2194 LYS A C 1
ATOM 3806 O O . LYS A 1 275 ? 23.602 62.457 57.756 1.00 196.03 2194 LYS A O 1
ATOM 3825 N N . VAL A 1 276 ? 24.719 62.852 59.658 1.00 217.45 2195 VAL A N 1
ATOM 3826 C CA . VAL A 1 276 ? 25.298 61.510 59.700 1.00 205.46 2195 VAL A CA 1
ATOM 3827 C C . VAL A 1 276 ? 25.235 60.968 61.129 1.00 208.07 2195 VAL A C 1
ATOM 3828 O O . VAL A 1 276 ? 25.677 61.623 62.080 1.00 204.60 2195 VAL A O 1
ATOM 3841 N N . GLU A 1 277 ? 24.671 59.766 61.264 1.00 206.39 2196 GLU A N 1
ATOM 3842 C CA . GLU A 1 277 ? 24.382 59.093 62.526 1.00 196.01 2196 GLU A CA 1
ATOM 3843 C C . GLU A 1 277 ? 24.640 57.613 62.352 1.00 169.34 2196 GLU A C 1
ATOM 3844 O O . GLU A 1 277 ? 24.221 57.039 61.349 1.00 165.95 2196 GLU A O 1
ATOM 3856 N N . LYS A 1 278 ? 25.254 56.979 63.343 1.00 159.34 2197 LYS A N 1
ATOM 3857 C CA . LYS A 1 278 ? 25.682 55.598 63.186 1.00 140.03 2197 LYS A CA 1
ATOM 3858 C C . LYS A 1 278 ? 25.262 54.788 64.408 1.00 123.48 2197 LYS A C 1
ATOM 3859 O O . LYS A 1 278 ? 25.690 55.081 65.528 1.00 126.08 2197 LYS A O 1
ATOM 3878 N N . TYR A 1 279 ? 24.452 53.749 64.182 1.00 114.40 2198 TYR A N 1
ATOM 3879 C CA . TYR A 1 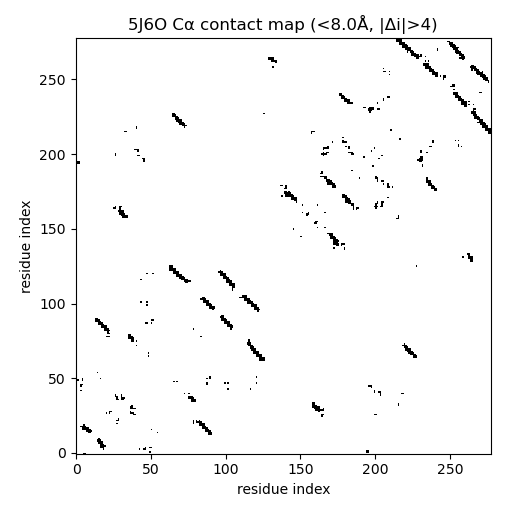279 ? 23.740 53.024 65.234 1.00 112.03 2198 TYR A CA 1
ATOM 3880 C C . TYR A 1 279 ? 23.975 51.521 65.138 1.00 113.75 2198 TYR A C 1
ATOM 3881 O O . TYR A 1 279 ? 24.533 51.010 64.164 1.00 119.32 2198 TYR A O 1
ATOM 3899 N N . ASP A 1 280 ? 23.512 50.819 66.173 1.00 106.44 2199 ASP A N 1
ATOM 3900 C CA . ASP A 1 280 ? 23.528 49.358 66.233 1.00 103.92 2199 ASP A CA 1
ATOM 3901 C C . ASP A 1 280 ? 22.121 48.928 66.639 1.00 111.86 2199 ASP A C 1
ATOM 3902 O O . ASP A 1 280 ? 21.741 49.046 67.807 1.00 110.28 2199 ASP A O 1
ATOM 3911 N N . ILE A 1 281 ? 21.350 48.454 65.671 1.00 106.77 2200 ILE A N 1
ATOM 3912 C CA . ILE A 1 281 ? 19.973 48.040 65.897 1.00 96.07 2200 ILE A CA 1
ATOM 3913 C C . ILE A 1 281 ? 19.924 46.530 66.114 1.00 96.39 2200 ILE A C 1
ATOM 3914 O O . ILE A 1 281 ? 20.707 45.773 65.537 1.00 118.58 2200 ILE A O 1
ATOM 3930 N N . ASP A 1 282 ? 18.985 46.077 66.945 1.00 94.30 2201 ASP A N 1
ATOM 3931 C CA . ASP A 1 282 ? 18.804 44.649 67.179 1.00 94.37 2201 ASP A CA 1
ATOM 3932 C C . ASP A 1 282 ? 17.312 44.368 67.245 1.00 99.09 2201 ASP A C 1
ATOM 3933 O O . ASP A 1 282 ? 16.581 45.051 67.966 1.00 121.30 2201 ASP A O 1
ATOM 3942 N N . LEU A 1 283 ? 16.870 43.373 66.491 1.00 116.11 2202 LEU A N 1
ATOM 3943 C CA . LEU A 1 283 ? 15.497 42.893 66.528 1.00 125.35 2202 LEU A CA 1
ATOM 3944 C C . LEU A 1 283 ? 15.475 41.554 67.247 1.00 124.69 2202 LEU A C 1
ATOM 3945 O O . LEU A 1 283 ? 16.445 40.794 67.187 1.00 118.46 2202 LEU A O 1
ATOM 3961 N N . CYS A 1 284 ? 14.381 41.271 67.953 1.00 106.29 2203 CYS A N 1
ATOM 3962 C CA . CYS A 1 284 ? 14.373 40.057 68.752 1.00 126.36 2203 CYS A CA 1
ATOM 3963 C C . CYS A 1 284 ? 12.962 39.548 69.011 1.00 136.69 2203 CYS A C 1
ATOM 3964 O O . CYS A 1 284 ? 11.989 40.306 69.056 1.00 133.56 2203 CYS A O 1
ATOM 3972 N N . ASP A 1 285 ? 12.901 38.236 69.210 1.00 146.42 2204 ASP A N 1
ATOM 3973 C CA . ASP A 1 285 ? 11.689 37.456 69.387 1.00 154.30 2204 ASP A CA 1
ATOM 3974 C C . ASP A 1 285 ? 10.889 37.974 70.573 1.00 146.90 2204 ASP A C 1
ATOM 3975 O O . ASP A 1 285 ? 11.338 38.875 71.290 1.00 135.32 2204 ASP A O 1
ATOM 3984 N N . ASP A 1 286 ? 9.702 37.408 70.788 1.00 152.96 2205 ASP A N 1
ATOM 3985 C CA . ASP A 1 286 ? 8.996 37.628 72.042 1.00 138.84 2205 ASP A CA 1
ATOM 3986 C C . ASP A 1 286 ? 9.929 37.344 73.210 1.00 134.19 2205 ASP A C 1
ATOM 3987 O O . ASP A 1 286 ? 10.124 38.178 74.100 1.00 136.63 2205 ASP A O 1
ATOM 3996 N N . ILE A 1 287 ? 10.543 36.157 73.184 1.00 130.58 2206 ILE A N 1
ATOM 3997 C CA . ILE A 1 287 ? 11.451 35.721 74.243 1.00 133.56 2206 ILE A CA 1
ATOM 3998 C C . ILE A 1 287 ? 12.648 36.662 74.337 1.00 133.51 2206 ILE A C 1
ATOM 3999 O O . ILE A 1 287 ? 13.110 37.000 75.433 1.00 135.94 2206 ILE A O 1
ATOM 4015 N N . GLY A 1 288 ? 13.192 37.059 73.184 1.00 131.15 2207 GLY A N 1
ATOM 4016 C CA . GLY A 1 288 ? 14.306 37.988 73.107 1.00 120.26 2207 GLY A CA 1
ATOM 4017 C C . GLY A 1 288 ? 15.476 37.421 72.325 1.00 120.80 2207 GLY A C 1
ATOM 4018 O O . GLY A 1 288 ? 16.596 37.933 72.404 1.00 124.06 2207 GLY A O 1
ATOM 4022 N N . THR A 1 289 ? 15.222 36.358 71.566 1.00 131.94 2208 THR A N 1
ATOM 4023 C CA . THR A 1 289 ? 16.260 35.722 70.766 1.00 123.01 2208 THR A CA 1
ATOM 4024 C C . THR A 1 289 ? 16.604 36.609 69.574 1.00 118.89 2208 THR A C 1
ATOM 4025 O O . THR A 1 289 ? 15.752 36.844 68.709 1.00 125.88 2208 THR A O 1
ATOM 4036 N N . ILE A 1 290 ? 17.847 37.094 69.509 1.00 119.69 2209 ILE A N 1
ATOM 4037 C CA . ILE A 1 290 ? 18.225 37.999 68.420 1.00 115.19 2209 ILE A CA 1
ATOM 4038 C C . ILE A 1 290 ? 18.205 37.229 67.107 1.00 103.49 2209 ILE A C 1
ATOM 4039 O O . ILE A 1 290 ? 18.848 36.182 66.976 1.00 117.01 2209 ILE A O 1
ATOM 4055 N N . CYS A 1 291 ? 17.450 37.744 66.134 1.00 100.09 2210 CYS A N 1
ATOM 4056 C CA . CYS A 1 291 ? 17.314 37.135 64.816 1.00 120.58 2210 CYS A CA 1
ATOM 4057 C C . CYS A 1 291 ? 17.998 37.937 63.717 1.00 115.57 2210 CYS A C 1
ATOM 4058 O O . CYS A 1 291 ? 18.476 37.355 62.740 1.00 105.31 2210 CYS A O 1
ATOM 4066 N N . VAL A 1 292 ? 18.042 39.261 63.856 1.00 110.89 2211 VAL A N 1
ATOM 4067 C CA . VAL A 1 292 ? 18.766 40.140 62.949 1.00 81.43 2211 VAL A CA 1
ATOM 4068 C C . VAL A 1 292 ? 19.552 41.104 63.822 1.00 91.31 2211 VAL A C 1
ATOM 4069 O O . VAL A 1 292 ? 19.103 41.497 64.903 1.00 112.69 2211 VAL A O 1
ATOM 4082 N N . ARG A 1 293 ? 20.736 41.484 63.360 1.00 92.19 2212 ARG A N 1
ATOM 4083 C CA . ARG A 1 293 ? 21.620 42.321 64.161 1.00 82.48 2212 ARG A CA 1
ATOM 4084 C C . ARG A 1 293 ? 22.382 43.246 63.232 1.00 84.37 2212 ARG A C 1
ATOM 4085 O O . ARG A 1 293 ? 23.238 42.804 62.461 1.00 92.15 2212 ARG A O 1
ATOM 4106 N N . MET A 1 294 ? 22.077 44.527 63.331 1.00 94.25 2213 MET A N 1
ATOM 4107 C CA . MET A 1 294 ? 22.734 45.557 62.550 1.00 94.75 2213 MET A CA 1
ATOM 4108 C C . MET A 1 294 ? 23.804 46.257 63.372 1.00 109.88 2213 MET A C 1
ATOM 4109 O O . MET A 1 294 ? 23.732 46.322 64.601 1.00 113.70 2213 MET A O 1
ATOM 4123 N N . LYS A 1 295 ? 24.804 46.772 62.666 1.00 108.10 2214 LYS A N 1
ATOM 4124 C CA . LYS A 1 295 ? 25.949 47.433 63.270 1.00 112.04 2214 LYS A CA 1
ATOM 4125 C C . LYS A 1 295 ? 26.442 48.504 62.309 1.00 112.44 2214 LYS A C 1
ATOM 4126 O O . LYS A 1 295 ? 26.584 48.261 61.106 1.00 116.87 2214 LYS A O 1
ATOM 4145 N N . GLY A 1 296 ? 26.682 49.692 62.851 1.00 111.18 2215 GLY A N 1
ATOM 4146 C CA . GLY A 1 296 ? 27.249 50.773 62.071 1.00 114.80 2215 GLY A CA 1
ATOM 4147 C C . GLY A 1 296 ? 26.301 51.397 61.073 1.00 114.38 2215 GLY A C 1
ATOM 4148 O O . GLY A 1 296 ? 26.750 51.889 60.032 1.00 122.26 2215 GLY A O 1
ATOM 4152 N N . PHE A 1 297 ? 25.001 51.412 61.361 1.00 109.02 2216 PHE A N 1
ATOM 4153 C CA . PHE A 1 297 ? 24.023 51.847 60.373 1.00 113.06 2216 PHE A CA 1
ATOM 4154 C C . PHE A 1 297 ? 23.978 53.369 60.292 1.00 121.34 2216 PHE A C 1
ATOM 4155 O O . PHE A 1 297 ? 23.586 54.039 61.252 1.00 122.00 2216 PHE A O 1
ATOM 4172 N N . THR A 1 298 ? 24.354 53.906 59.133 1.00 129.46 2217 THR A N 1
ATOM 4173 C CA . THR A 1 298 ? 24.391 55.343 58.898 1.00 127.28 2217 THR A CA 1
ATOM 4174 C C . THR A 1 298 ? 23.153 55.791 58.126 1.00 132.66 2217 THR A C 1
ATOM 4175 O O . THR A 1 298 ? 22.773 55.169 57.128 1.00 135.48 2217 THR A O 1
ATOM 4186 N N . SER A 1 299 ? 22.520 56.862 58.605 1.00 150.94 2218 SER A N 1
ATOM 4187 C CA . SER A 1 299 ? 21.374 57.486 57.950 1.00 146.74 2218 SER A CA 1
ATOM 4188 C C . SER A 1 299 ? 21.733 58.896 57.491 1.00 155.05 2218 SER A C 1
ATOM 4189 O O . SER A 1 299 ? 22.479 59.605 58.173 1.00 164.20 2218 SER A O 1
ATOM 4197 N N . ARG A 1 300 ? 21.206 59.307 56.333 1.00 152.83 2219 ARG A N 1
ATOM 4198 C CA . ARG A 1 300 ? 21.550 60.601 55.757 1.00 169.90 2219 ARG A CA 1
ATOM 4199 C C . ARG A 1 300 ? 20.312 61.269 55.168 1.00 171.44 2219 ARG A C 1
ATOM 4200 O O . ARG A 1 300 ? 19.383 60.605 54.698 1.00 170.52 2219 ARG A O 1
ATOM 4221 N N . VAL A 1 301 ? 20.322 62.604 55.214 1.00 181.01 2220 VAL A N 1
ATOM 4222 C CA . VAL A 1 301 ? 19.173 63.442 54.877 1.00 184.42 2220 VAL A CA 1
ATOM 4223 C C . VAL A 1 301 ? 18.962 63.489 53.367 1.00 191.94 2220 VAL A C 1
ATOM 4224 O O . VAL A 1 301 ? 19.920 63.498 52.582 1.00 192.32 2220 VAL A O 1
ATOM 4237 N N . LEU A 1 302 ? 17.690 63.523 52.960 1.00 195.30 2221 LEU A N 1
ATOM 4238 C CA . LEU A 1 302 ? 17.313 63.485 51.551 1.00 200.37 2221 LEU A CA 1
ATOM 4239 C C . LEU A 1 302 ? 17.379 64.877 50.931 1.00 198.84 2221 LEU A C 1
ATOM 4240 O O . LEU A 1 302 ? 16.758 65.823 51.427 1.00 187.28 2221 LEU A O 1
ATOM 4256 N N . GLU A 1 303 ? 18.139 64.994 49.846 1.00 213.87 2222 GLU A N 1
ATOM 4257 C CA . GLU A 1 303 ? 18.223 66.220 49.058 1.00 191.46 2222 GLU A CA 1
ATOM 4258 C C . GLU A 1 303 ? 17.721 65.968 47.644 1.00 205.90 2222 GLU A C 1
ATOM 4259 O O . GLU A 1 303 ? 18.374 65.290 46.855 1.00 184.58 2222 GLU A O 1
#